Protein AF-A0A2N3BFY0-F1 (afdb_monomer)

Mean predicted aligned error: 8.51 Å

Solvent-accessible surface area (backbone atoms only — not comparable to full-atom values): 19603 Å² total; per-residue (Å²): 135,92,80,88,85,80,91,79,85,88,80,89,78,80,75,86,73,76,75,78,72,80,76,66,89,77,84,65,93,67,84,79,68,69,82,41,69,73,53,70,57,57,45,53,42,43,72,76,29,73,60,51,66,29,66,78,66,47,64,74,78,48,24,32,64,44,99,87,72,47,76,43,69,58,75,46,60,44,93,66,93,68,82,80,75,41,74,88,61,74,97,63,81,63,60,68,70,75,45,57,99,57,78,87,73,62,86,76,77,72,38,60,44,93,83,58,61,45,74,39,68,51,76,57,96,95,36,33,33,39,36,33,30,40,46,80,20,40,34,32,26,41,40,67,50,66,74,67,54,39,79,78,44,78,40,68,47,47,26,42,100,88,44,59,75,48,92,86,60,63,84,72,64,65,65,41,36,41,20,54,28,61,24,56,26,74,84,78,71,37,44,32,38,38,35,15,11,31,59,80,45,76,80,58,42,73,42,52,51,49,34,39,71,46,47,50,46,54,55,39,26,84,34,56,30,8,39,38,25,26,45,39,79,47,97,49,76,96,37,46,43,82,47,34,76,48,52,42,12,71,90,49,66,82,50,52,72,38,64,40,39,35,37,7,22,46,49,52,42,52,52,76,43,50,50,61,30,41,31,40,27,14,51,35,64,48,20,32,47,50,87,54,45,38,48,70,57,26,58,30,36,35,35,30,38,34,74,42,60,59,60,65,38,86,72,48,78,48,75,63,71,28,20,34,59,95,38,68,66,13,49,54,47,31,69,69,36,81,59,56,52

Foldseek 3Di:
DDDDDDDDDDDDPPPPPPPPPPPDPPPDDDDFDDFDADDPLVVLQCVLFVCPPPDADDAPPQWAADPVRDTHDHQAHHDDPDDDDHPPDDPDDPVCVVCPVNDDLADDFWAQDPPDWAWEWDDDPQWIWIWIHFWQWIWIWTPSPVNDIDTPDTTAWIQGPVGTPDRDAPLPREAGFAAKDWAQAPVLRAIKIKTWDWQDQPRQFQANRRCVVSVLCRQQPQYAQEIWMWGACDRDPVRTDTLDDFHLLLVCGPQDRRNQFWTGFHHYWDDHNDQKIKTWIDNHQQQQLDSRRRDGHDTFIWIWGVNPVSDIHTDDTDDDQCGGRPDPRNSVVVSPRSHRD

pLDDT: mean 86.34, std 18.1, range [23.94, 98.69]

Sequence (341 aa):
MKRGIRIMAGAAIAAWLGAAALQAADWGAKEPGPIDVRDPWLKAWVAATPENPPAPSQPGADYGMNPDGSFRHPVATPLTTDAPSFLGQLDHWDQNSYAKNVKVIAFYPAVTSPWHAWASVADFGGRRYLYTHDRDYLRILDVTDPRKAKTVWSQGGVWSAKGSSEDWDASTVTDYFGGVTIAWSKKLRRNVLVASYEIGRFGLMEDKRREPDKVAAQRHYNSLKGFKVYAMNGPTPDKWELIATRTTDYKHPGAPIGQQQGSGALDAATWWGGKYMLLSAAPDDSHGLTEYPDYLYSPGYQVWDMEDPADPKFVSQISVPGQVLGDKASEDAYRANPRAG

Nearest PDB structures (foldseek):
  7zei-assembly4_D  TM=5.272E-01  e=3.884E-03  Caldicellulosiruptor hydrothermalis
  6zqf-assembly1_UU  TM=5.678E-01  e=3.957E-02  Saccharomyces cerevisiae S288C
  7phv-assembly2_D  TM=2.675E-01  e=2.712E-01  Plasmodium falciparum 3D7
  5cyb-assembly1_A-2  TM=3.951E-01  e=2.467E+00  Streptococcus pneumoniae

Structure (mmCIF, N/CA/C/O backbone):
data_AF-A0A2N3BFY0-F1
#
_entry.id   AF-A0A2N3BFY0-F1
#
loop_
_atom_site.group_PDB
_atom_site.id
_atom_site.type_symbol
_atom_site.label_atom_id
_atom_site.label_alt_id
_atom_site.label_comp_id
_atom_site.label_asym_id
_atom_site.label_entity_id
_atom_site.label_seq_id
_atom_site.pdbx_PDB_ins_code
_atom_site.Cartn_x
_atom_site.Cartn_y
_atom_site.Cartn_z
_atom_site.occupancy
_atom_site.B_iso_or_equiv
_atom_site.auth_seq_id
_atom_site.auth_comp_id
_atom_site.auth_asym_id
_atom_site.auth_atom_id
_atom_site.pdbx_PDB_model_num
ATOM 1 N N . MET A 1 1 ? -61.534 -45.257 -16.799 1.00 35.44 1 MET A N 1
ATOM 2 C CA . MET A 1 1 ? -61.784 -45.169 -18.256 1.00 35.44 1 MET A CA 1
ATOM 3 C C . MET A 1 1 ? -60.468 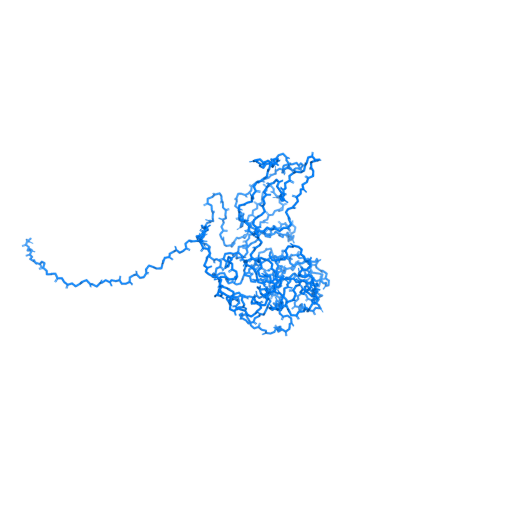-44.896 -18.965 1.00 35.44 1 MET A C 1
ATOM 5 O O . MET A 1 1 ? -59.861 -43.864 -18.725 1.00 35.44 1 MET A O 1
ATOM 9 N N . LYS A 1 2 ? -60.005 -45.852 -19.777 1.00 30.11 2 LYS A N 1
ATOM 10 C CA . LYS A 1 2 ? -58.852 -45.702 -20.674 1.00 30.11 2 LYS A CA 1
ATOM 11 C C . LYS A 1 2 ? -59.253 -44.832 -21.866 1.00 30.11 2 LYS A C 1
ATOM 13 O O . LYS A 1 2 ? -60.217 -45.179 -22.541 1.00 30.11 2 LYS A O 1
ATOM 18 N N . ARG A 1 3 ? -58.477 -43.794 -22.175 1.00 28.77 3 ARG A N 1
ATOM 19 C CA . ARG A 1 3 ? -58.300 -43.276 -23.540 1.00 28.77 3 ARG A CA 1
ATOM 20 C C . ARG A 1 3 ? -56.876 -42.747 -23.666 1.00 28.77 3 ARG A C 1
ATOM 22 O O . ARG A 1 3 ? -56.530 -41.754 -23.043 1.00 28.77 3 ARG A O 1
ATOM 29 N N . GLY A 1 4 ? -56.061 -43.447 -24.447 1.00 23.94 4 GLY A N 1
ATOM 30 C CA . GLY A 1 4 ? -54.912 -42.831 -25.099 1.00 23.94 4 GLY A CA 1
ATOM 31 C C . GLY A 1 4 ? -55.363 -42.154 -26.391 1.00 23.94 4 GLY A C 1
ATOM 32 O O . GLY A 1 4 ? -56.447 -42.469 -26.882 1.00 23.94 4 GLY A O 1
ATOM 33 N N . ILE A 1 5 ? -54.526 -41.260 -26.924 1.00 30.69 5 ILE A N 1
ATOM 34 C CA . ILE A 1 5 ? -54.162 -41.167 -28.349 1.00 30.69 5 ILE A CA 1
ATOM 35 C C . ILE A 1 5 ? -53.164 -40.012 -28.574 1.00 30.69 5 ILE A C 1
ATOM 37 O O . ILE A 1 5 ? -53.425 -38.869 -28.224 1.00 30.69 5 ILE A O 1
ATOM 41 N N . ARG A 1 6 ? -52.063 -40.400 -29.232 1.00 28.48 6 ARG A N 1
ATOM 42 C CA . ARG A 1 6 ? -51.204 -39.703 -30.211 1.00 28.48 6 ARG A CA 1
ATOM 43 C C . ARG A 1 6 ? -50.298 -38.531 -29.804 1.00 28.48 6 ARG A C 1
ATOM 45 O O . ARG A 1 6 ? -50.695 -37.383 -29.672 1.00 28.48 6 ARG A O 1
ATOM 52 N N . ILE A 1 7 ? -49.020 -38.902 -29.829 1.00 30.09 7 ILE A N 1
ATOM 53 C CA . ILE A 1 7 ? -47.842 -38.187 -30.329 1.00 30.09 7 ILE A CA 1
ATOM 54 C C . ILE A 1 7 ? -48.171 -37.291 -31.539 1.00 30.09 7 ILE A C 1
ATOM 56 O O . ILE A 1 7 ? -48.701 -37.777 -32.538 1.00 30.09 7 ILE A O 1
ATOM 60 N N . MET A 1 8 ? -47.740 -36.031 -31.471 1.00 27.91 8 MET A N 1
ATOM 61 C CA . MET A 1 8 ? -47.316 -35.226 -32.620 1.00 27.91 8 MET A CA 1
ATOM 62 C C . MET A 1 8 ? -45.989 -34.562 -32.251 1.00 27.91 8 MET A C 1
ATOM 64 O O . MET A 1 8 ? -45.847 -33.968 -31.184 1.00 27.91 8 MET A O 1
ATOM 68 N N . ALA A 1 9 ? -45.008 -34.759 -33.122 1.00 27.80 9 ALA A N 1
ATOM 69 C CA . ALA A 1 9 ? -43.655 -34.248 -33.021 1.00 27.80 9 ALA A CA 1
ATOM 70 C C . ALA A 1 9 ? -43.578 -32.773 -33.444 1.00 27.80 9 ALA A C 1
ATOM 72 O O . ALA A 1 9 ? -44.375 -32.321 -34.262 1.00 27.80 9 ALA A O 1
ATOM 73 N N . GLY A 1 10 ? -42.535 -32.086 -32.970 1.00 25.19 10 GLY A N 1
ATOM 74 C CA . GLY A 1 10 ? -41.962 -30.932 -33.661 1.00 25.19 10 GLY A CA 1
ATOM 75 C C . GLY A 1 10 ? -42.160 -29.587 -32.971 1.00 25.19 10 GLY A C 1
ATOM 76 O O . GLY A 1 10 ? -43.142 -28.903 -33.218 1.00 25.19 10 GLY A O 1
ATOM 77 N N . ALA A 1 11 ? -41.178 -29.192 -32.162 1.00 27.03 11 ALA A N 1
ATOM 78 C CA . ALA A 1 11 ? -40.413 -27.952 -32.339 1.00 27.03 11 ALA A CA 1
ATOM 79 C C . ALA A 1 11 ? -39.469 -27.798 -31.139 1.00 27.03 11 ALA A C 1
ATOM 81 O O . ALA A 1 11 ? -39.887 -27.495 -30.024 1.00 27.03 11 ALA A O 1
ATOM 82 N N . ALA A 1 12 ? -38.184 -28.049 -31.378 1.00 28.62 12 ALA A N 1
ATOM 83 C CA . ALA A 1 12 ? -37.122 -27.734 -30.442 1.00 28.62 12 ALA A CA 1
ATOM 84 C C . ALA A 1 12 ? -37.004 -26.209 -30.327 1.00 28.62 12 ALA A C 1
ATOM 86 O O . ALA A 1 12 ? -36.506 -25.551 -31.237 1.00 28.62 12 ALA A O 1
ATOM 87 N N . ILE A 1 13 ? -37.452 -25.650 -29.205 1.00 30.81 13 ILE A N 1
ATOM 88 C CA . ILE A 1 13 ? -36.990 -24.341 -28.750 1.00 30.81 13 ILE A CA 1
ATOM 89 C C . ILE A 1 13 ? -35.787 -24.634 -27.861 1.00 30.81 13 ILE A C 1
ATOM 91 O O . ILE A 1 13 ? -35.921 -24.981 -26.689 1.00 30.81 13 ILE A O 1
ATOM 95 N N . ALA A 1 14 ? -34.604 -24.582 -28.473 1.00 29.55 14 ALA A N 1
ATOM 96 C CA . ALA A 1 14 ? -33.339 -24.572 -27.763 1.00 29.55 14 ALA A CA 1
ATOM 97 C C . ALA A 1 14 ? -33.294 -23.294 -26.919 1.00 29.55 14 ALA A C 1
ATOM 99 O O . ALA A 1 14 ? -33.042 -22.202 -27.428 1.00 29.55 14 ALA A O 1
ATOM 100 N N . ALA A 1 15 ? -33.604 -23.431 -25.631 1.00 32.28 15 ALA A N 1
ATOM 101 C CA . ALA A 1 15 ? -33.364 -22.389 -24.655 1.00 32.28 15 ALA A CA 1
ATOM 102 C C . ALA A 1 15 ? -31.855 -22.123 -24.619 1.00 32.28 15 ALA A C 1
ATOM 104 O O . ALA A 1 15 ? -31.073 -22.964 -24.176 1.00 32.28 15 ALA A O 1
ATOM 105 N N . TRP A 1 16 ? -31.460 -20.951 -25.115 1.00 29.03 16 TRP A N 1
ATOM 106 C CA . TRP A 1 16 ? -30.170 -20.332 -24.846 1.00 29.03 16 TRP A CA 1
ATOM 107 C C . TRP A 1 16 ? -30.088 -20.016 -23.348 1.00 29.03 16 TRP A C 1
ATOM 109 O O . TRP A 1 16 ? -30.292 -18.889 -22.908 1.00 29.03 16 TRP A O 1
ATOM 119 N N . LEU A 1 17 ? -29.816 -21.041 -22.548 1.00 30.75 17 LEU A N 1
ATOM 120 C CA . LEU A 1 17 ? -29.199 -20.871 -21.246 1.00 30.75 17 LEU A CA 1
ATOM 121 C C . LEU A 1 17 ? -27.716 -20.671 -21.530 1.00 30.75 17 LEU A C 1
ATOM 123 O O . LEU A 1 17 ? -26.959 -21.630 -21.674 1.00 30.75 17 LEU A O 1
ATOM 127 N N . GLY A 1 18 ? -27.335 -19.404 -21.697 1.00 28.30 18 GLY A N 1
ATOM 128 C CA . GLY A 1 18 ? -25.942 -19.000 -21.640 1.00 28.30 18 GLY A CA 1
ATOM 129 C C . GLY A 1 18 ? -25.384 -19.487 -20.312 1.00 28.30 18 GLY A C 1
ATOM 130 O O . GLY A 1 18 ? -25.741 -18.973 -19.254 1.00 28.30 18 GLY A O 1
ATOM 131 N N . ALA A 1 19 ? -24.562 -20.528 -20.376 1.00 30.08 19 ALA A N 1
ATOM 132 C CA . ALA A 1 19 ? -23.717 -20.924 -19.276 1.00 30.08 19 ALA A CA 1
ATOM 133 C C . ALA A 1 19 ? -22.769 -19.750 -19.015 1.00 30.08 19 ALA A C 1
ATOM 135 O O . ALA A 1 19 ? -21.761 -19.588 -19.699 1.00 30.08 19 ALA A O 1
ATOM 136 N N . ALA A 1 20 ? -23.122 -18.898 -18.052 1.00 32.38 20 ALA A N 1
ATOM 137 C CA . ALA A 1 20 ? -22.136 -18.112 -17.339 1.00 32.38 20 ALA A CA 1
ATOM 138 C C . ALA A 1 20 ? -21.241 -19.139 -16.642 1.00 32.38 20 ALA A C 1
ATOM 140 O O . ALA A 1 20 ? -21.605 -19.712 -15.614 1.00 32.38 20 ALA A O 1
ATOM 141 N N . ALA A 1 21 ? -20.139 -19.486 -17.302 1.00 32.50 21 ALA A N 1
ATOM 142 C CA . ALA A 1 21 ? -19.124 -20.334 -16.725 1.00 32.50 21 ALA A CA 1
ATOM 143 C C . ALA A 1 21 ? -18.634 -19.641 -15.452 1.00 32.50 21 ALA A C 1
ATOM 145 O O . ALA A 1 21 ? -18.104 -18.534 -15.507 1.00 32.50 21 ALA A O 1
ATOM 146 N N . LEU A 1 22 ? -18.853 -20.302 -14.317 1.00 31.16 22 LEU A N 1
ATOM 147 C CA . LEU A 1 22 ? -18.122 -20.070 -13.082 1.00 31.16 22 LEU A CA 1
ATOM 148 C C . LEU A 1 22 ? -16.632 -20.196 -13.413 1.00 31.16 22 LEU A C 1
ATOM 150 O O . LEU A 1 22 ? -16.100 -21.303 -13.493 1.00 31.16 22 LEU A O 1
ATOM 154 N N . GLN A 1 23 ? -15.966 -19.073 -13.667 1.00 30.05 23 GLN A N 1
ATOM 155 C CA . GLN A 1 23 ? -14.515 -19.023 -13.639 1.00 30.05 23 GLN A CA 1
ATOM 156 C C . GLN A 1 23 ? -14.114 -19.030 -12.168 1.00 30.05 23 GLN A C 1
ATOM 158 O O . GLN A 1 23 ? -14.006 -17.994 -11.523 1.00 30.05 23 GLN A O 1
ATOM 163 N N . ALA A 1 24 ? -13.923 -20.235 -11.630 1.00 30.91 24 ALA A N 1
ATOM 164 C CA . ALA A 1 24 ? -13.005 -20.400 -10.517 1.00 30.91 24 ALA A CA 1
ATOM 165 C C . ALA A 1 24 ? -11.658 -19.796 -10.939 1.00 30.91 24 ALA A C 1
ATOM 167 O O . ALA A 1 24 ? -11.268 -19.934 -12.102 1.00 30.91 24 ALA A O 1
ATOM 168 N N . ALA A 1 25 ? -10.969 -19.120 -10.019 1.00 33.78 25 ALA A N 1
ATOM 169 C CA . ALA A 1 25 ? -9.622 -18.628 -10.261 1.00 33.78 25 ALA A CA 1
ATOM 170 C C . ALA A 1 25 ? -8.741 -19.805 -10.717 1.00 33.78 25 ALA A C 1
ATOM 172 O O . ALA A 1 25 ? -8.427 -20.714 -9.946 1.00 33.78 25 ALA A O 1
ATOM 173 N N . ASP A 1 26 ? -8.442 -19.831 -12.011 1.00 37.09 26 ASP A N 1
ATOM 174 C CA . ASP A 1 26 ? -7.610 -20.836 -12.652 1.00 37.09 26 ASP A CA 1
ATOM 175 C C . ASP A 1 26 ? -6.161 -20.396 -12.469 1.00 37.09 26 ASP A C 1
ATOM 177 O O . ASP A 1 26 ? -5.657 -19.575 -13.229 1.00 37.09 26 ASP A O 1
ATOM 181 N N . TRP A 1 27 ? -5.545 -20.896 -11.397 1.00 44.03 27 TRP A N 1
ATOM 182 C CA . TRP A 1 27 ? -4.153 -20.635 -11.014 1.00 44.03 27 TRP A CA 1
ATOM 183 C C . TRP A 1 27 ? -3.150 -21.541 -11.752 1.00 44.03 27 TRP A C 1
ATOM 185 O O . TRP A 1 27 ? -1.993 -21.640 -11.347 1.00 44.03 27 TRP A O 1
ATOM 195 N N . GLY A 1 28 ? -3.582 -22.262 -12.793 1.00 39.72 28 GLY A N 1
ATOM 196 C CA . GLY A 1 28 ? -2.679 -23.026 -13.648 1.00 39.72 28 GLY A CA 1
ATOM 197 C C . GLY A 1 28 ? -1.809 -22.104 -14.503 1.00 39.72 28 GLY A C 1
ATOM 198 O O . GLY A 1 28 ? -2.264 -21.056 -14.955 1.00 39.72 28 GLY A O 1
ATOM 199 N N . ALA A 1 29 ? -0.563 -22.509 -14.765 1.00 44.47 29 ALA A N 1
ATOM 200 C CA . ALA A 1 29 ? 0.301 -21.820 -15.718 1.00 44.47 29 ALA A CA 1
ATOM 201 C C . ALA A 1 29 ? -0.363 -21.819 -17.106 1.00 44.47 29 ALA A C 1
ATOM 203 O O . ALA A 1 29 ? -0.409 -22.844 -17.789 1.00 44.47 29 ALA A O 1
ATOM 204 N N . LYS A 1 30 ? -0.910 -20.673 -17.515 1.00 55.69 30 LYS A N 1
ATOM 205 C CA . LYS A 1 30 ? -1.385 -20.457 -18.883 1.00 55.69 30 LYS A CA 1
ATOM 206 C C . LYS A 1 30 ? -0.199 -20.076 -19.752 1.00 55.69 30 LYS A C 1
ATOM 208 O O . LYS A 1 30 ? 0.664 -19.312 -19.326 1.00 55.69 30 LYS A O 1
ATOM 213 N N . GLU A 1 31 ? -0.160 -20.599 -20.977 1.00 58.75 31 GLU A N 1
ATOM 214 C CA . GLU A 1 31 ? 0.808 -20.113 -21.959 1.00 58.75 31 GLU A CA 1
ATOM 215 C C . GLU A 1 31 ? 0.614 -18.599 -22.132 1.00 58.75 31 GLU A C 1
ATOM 217 O O . GLU A 1 31 ? -0.514 -18.163 -22.400 1.00 58.75 31 GLU A O 1
ATOM 222 N N . PRO A 1 32 ? 1.669 -17.783 -21.955 1.00 66.31 32 PRO A N 1
ATOM 223 C CA . PRO A 1 32 ? 1.526 -16.343 -22.047 1.00 66.31 32 PRO A CA 1
ATOM 224 C C . PRO A 1 32 ? 1.048 -15.960 -23.447 1.00 66.31 32 PRO A C 1
ATOM 226 O O . PRO A 1 32 ? 1.663 -16.336 -24.446 1.00 66.31 32 PRO A O 1
ATOM 229 N N . GLY A 1 33 ? -0.021 -15.165 -23.522 1.00 72.75 33 GLY A N 1
ATOM 230 C CA . GLY A 1 33 ? -0.446 -14.542 -24.774 1.00 72.75 33 GLY A CA 1
ATOM 231 C C . GLY A 1 33 ? 0.658 -13.669 -25.398 1.00 72.75 33 GLY A C 1
ATOM 232 O O . GLY A 1 33 ? 1.688 -13.395 -24.765 1.00 72.75 33 GLY A O 1
ATOM 233 N N . PRO A 1 34 ? 0.474 -13.205 -26.647 1.00 87.00 34 PRO A N 1
ATOM 234 C CA . PRO A 1 34 ? 1.420 -12.285 -27.270 1.00 87.00 34 PRO A CA 1
ATOM 235 C C . PRO A 1 34 ? 1.539 -10.987 -26.459 1.00 87.00 34 PRO A C 1
ATOM 237 O O . PRO A 1 34 ? 0.582 -10.554 -25.819 1.00 87.00 34 PRO A O 1
ATOM 240 N N . ILE A 1 35 ? 2.712 -10.347 -26.508 1.00 90.88 35 ILE A N 1
ATOM 241 C CA . ILE A 1 35 ? 2.897 -9.001 -25.945 1.00 90.88 35 ILE A CA 1
ATOM 242 C C . ILE A 1 35 ? 1.971 -8.027 -26.692 1.00 90.88 35 ILE A C 1
ATOM 244 O O . ILE A 1 35 ? 2.068 -7.895 -27.911 1.00 90.88 35 ILE A O 1
ATOM 248 N N . ASP A 1 36 ? 1.106 -7.331 -25.954 1.00 94.75 36 ASP A N 1
ATOM 249 C CA . ASP A 1 36 ? 0.190 -6.292 -26.441 1.00 94.75 36 ASP A CA 1
ATOM 250 C C . ASP A 1 36 ? 0.169 -5.140 -25.430 1.00 94.75 36 ASP A C 1
ATOM 252 O O . ASP A 1 36 ? -0.555 -5.148 -24.433 1.00 94.75 36 ASP A O 1
ATOM 256 N N . VAL A 1 37 ? 1.007 -4.134 -25.682 1.00 95.88 37 VAL A N 1
ATOM 257 C CA . VAL A 1 37 ? 1.157 -2.971 -24.806 1.00 95.88 37 VAL A CA 1
ATOM 258 C C . VAL A 1 37 ? 0.475 -1.769 -25.443 1.00 95.88 37 VAL A C 1
ATOM 260 O O . VAL A 1 37 ? 0.917 -1.264 -26.478 1.00 95.88 37 VAL A O 1
ATOM 263 N N . ARG A 1 38 ? -0.585 -1.264 -24.803 1.00 96.75 38 ARG A N 1
ATOM 264 C CA . ARG A 1 38 ? -1.367 -0.112 -25.296 1.00 96.75 38 ARG A CA 1
ATOM 265 C C . ARG A 1 38 ? -1.135 1.170 -24.492 1.00 96.75 38 ARG A C 1
ATOM 267 O O . ARG A 1 38 ? -1.039 2.235 -25.106 1.00 96.75 38 ARG A O 1
ATOM 274 N N . ASP A 1 39 ? -0.994 1.049 -23.169 1.00 97.38 39 ASP A N 1
ATOM 275 C CA . ASP A 1 39 ? -0.760 2.152 -22.224 1.00 97.38 39 ASP A CA 1
ATOM 276 C C . ASP A 1 39 ? 0.549 2.905 -22.544 1.00 97.38 39 ASP A C 1
ATOM 278 O O . ASP A 1 39 ? 1.589 2.268 -22.735 1.00 97.38 39 ASP A O 1
ATOM 282 N N . PRO A 1 40 ? 0.531 4.247 -22.636 1.00 96.50 40 PRO A N 1
ATOM 283 C CA . PRO A 1 40 ? 1.695 5.022 -23.067 1.00 96.50 40 PRO A CA 1
ATOM 284 C C . PRO A 1 40 ? 2.866 4.954 -22.079 1.00 96.50 40 PRO A C 1
ATOM 286 O O . PRO A 1 40 ? 4.015 4.880 -22.513 1.00 96.50 40 PRO A O 1
ATOM 289 N N . TRP A 1 41 ? 2.595 4.930 -20.773 1.00 97.00 41 TRP A N 1
ATOM 290 C CA . TRP A 1 41 ? 3.640 4.804 -19.757 1.00 97.00 41 TRP A CA 1
ATOM 291 C C . TRP A 1 41 ? 4.278 3.422 -19.803 1.00 97.00 41 TRP A C 1
ATOM 293 O O . TRP A 1 41 ? 5.501 3.298 -19.783 1.00 97.00 41 TRP A O 1
ATOM 303 N N . LEU A 1 42 ? 3.466 2.379 -19.968 1.00 96.06 42 LEU A N 1
ATOM 304 C CA . LEU A 1 42 ? 3.981 1.027 -20.092 1.00 96.06 42 LEU A CA 1
ATOM 305 C C . LEU A 1 42 ? 4.794 0.830 -21.378 1.00 96.06 42 LEU A C 1
ATOM 307 O O . LEU A 1 42 ? 5.823 0.162 -21.341 1.00 96.06 42 LEU A O 1
ATOM 311 N N . LYS A 1 43 ? 4.403 1.457 -22.496 1.00 95.81 43 LYS A N 1
ATOM 312 C CA . LYS A 1 43 ? 5.223 1.478 -23.723 1.00 95.81 43 LYS A CA 1
ATOM 313 C C . LYS A 1 43 ? 6.601 2.086 -23.471 1.00 95.81 43 LYS A C 1
ATOM 315 O O . LYS A 1 43 ? 7.594 1.528 -23.928 1.00 95.81 43 LYS A O 1
ATOM 320 N N . ALA A 1 44 ? 6.661 3.206 -22.749 1.00 95.44 44 ALA A N 1
ATOM 321 C CA . ALA A 1 44 ? 7.924 3.855 -22.407 1.00 95.44 44 ALA A CA 1
ATOM 322 C C . ALA A 1 44 ? 8.795 2.963 -21.508 1.00 95.44 44 ALA A C 1
ATOM 324 O O . ALA A 1 44 ? 9.990 2.826 -21.758 1.00 95.44 44 ALA A O 1
ATOM 325 N N . TRP A 1 45 ? 8.194 2.296 -20.519 1.00 95.31 45 TRP A N 1
ATOM 326 C CA . TRP A 1 45 ? 8.901 1.347 -19.658 1.00 95.31 45 TRP A CA 1
ATOM 327 C C . TRP A 1 45 ? 9.459 0.143 -20.431 1.00 95.31 45 TRP A C 1
ATOM 329 O O . TRP A 1 45 ? 10.649 -0.148 -20.315 1.00 95.31 45 TRP A O 1
ATOM 339 N N . VAL A 1 46 ? 8.653 -0.498 -21.288 1.00 93.56 46 VAL A N 1
ATOM 340 C CA . VAL A 1 46 ? 9.113 -1.621 -22.130 1.00 93.56 46 VAL A CA 1
ATOM 341 C C . VAL A 1 46 ? 10.240 -1.184 -23.066 1.00 93.56 46 VAL A C 1
ATOM 343 O O . VAL A 1 46 ? 11.216 -1.907 -23.231 1.00 93.56 46 VAL A O 1
ATOM 346 N N . ALA A 1 47 ? 10.157 0.018 -23.644 1.00 91.81 47 ALA A N 1
ATOM 347 C CA . ALA A 1 47 ? 11.235 0.554 -24.474 1.00 91.81 47 ALA A CA 1
ATOM 348 C C . ALA A 1 47 ? 12.535 0.794 -23.680 1.00 91.81 47 ALA A C 1
ATOM 350 O O . ALA A 1 47 ? 13.623 0.658 -24.236 1.00 91.81 47 ALA A O 1
ATOM 351 N N . ALA A 1 48 ? 12.433 1.133 -22.391 1.00 88.56 48 ALA A N 1
ATOM 352 C CA . ALA A 1 48 ? 13.580 1.305 -21.504 1.00 88.56 48 ALA A CA 1
ATOM 353 C C . ALA A 1 48 ? 14.173 -0.026 -20.999 1.00 88.56 48 ALA A C 1
ATOM 355 O O . ALA A 1 48 ? 15.331 -0.035 -20.581 1.00 88.56 48 ALA A O 1
ATOM 356 N N .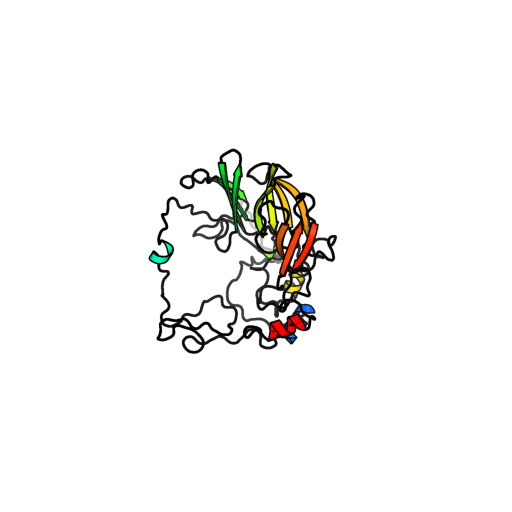 THR A 1 49 ? 13.404 -1.122 -21.040 1.00 87.75 49 THR A N 1
ATOM 357 C CA . THR A 1 49 ? 13.771 -2.460 -20.529 1.00 87.75 49 THR A CA 1
ATOM 358 C C . THR A 1 49 ? 13.342 -3.585 -21.482 1.00 87.75 49 THR A C 1
ATOM 360 O O . THR A 1 49 ? 12.511 -4.428 -21.139 1.00 87.75 49 THR A O 1
ATOM 363 N N . PRO A 1 50 ? 13.898 -3.637 -22.706 1.00 84.88 50 PRO A N 1
ATOM 364 C CA . PRO A 1 50 ? 13.470 -4.610 -23.713 1.00 84.88 50 PRO A CA 1
ATOM 365 C C . PRO A 1 50 ? 13.745 -6.071 -23.320 1.00 84.88 50 PRO A C 1
ATOM 367 O O . PRO A 1 50 ? 13.093 -6.965 -23.850 1.00 84.88 50 PRO A O 1
ATOM 370 N N . GLU A 1 51 ? 14.677 -6.303 -22.393 1.00 82.81 51 GLU A N 1
ATOM 371 C CA . GLU A 1 51 ? 15.085 -7.638 -21.936 1.00 82.81 51 GLU A CA 1
ATOM 372 C C . GLU A 1 51 ? 14.216 -8.195 -20.795 1.00 82.81 51 GLU A C 1
ATOM 374 O O . GLU A 1 51 ? 14.480 -9.294 -20.318 1.00 82.81 51 GLU A O 1
ATOM 379 N N . ASN A 1 52 ? 13.172 -7.478 -20.357 1.00 85.81 52 ASN A N 1
ATOM 380 C CA . ASN A 1 52 ? 12.275 -7.974 -19.315 1.00 85.81 52 ASN A CA 1
ATOM 381 C C . ASN A 1 52 ? 11.384 -9.129 -19.834 1.00 85.81 52 ASN A C 1
ATOM 383 O O . ASN A 1 52 ? 10.831 -9.031 -20.937 1.00 85.81 52 ASN A O 1
ATOM 387 N N . PRO A 1 53 ? 11.134 -10.198 -19.048 1.00 87.19 53 PRO A N 1
ATOM 388 C CA . PRO A 1 53 ? 11.759 -10.471 -17.759 1.00 87.19 53 PRO A CA 1
ATOM 389 C C . PRO A 1 53 ? 13.154 -11.075 -17.981 1.00 87.19 53 PRO A C 1
ATOM 391 O O . PRO A 1 53 ? 13.379 -11.706 -19.020 1.00 87.19 53 PRO A O 1
ATOM 394 N N . PRO A 1 54 ? 14.058 -10.990 -16.996 1.00 87.25 54 PRO A N 1
ATOM 395 C CA . PRO A 1 54 ? 15.389 -11.549 -17.148 1.00 87.25 54 PRO A CA 1
ATOM 396 C C . PRO A 1 54 ? 15.313 -13.071 -17.309 1.00 87.25 54 PRO A C 1
ATOM 398 O O . PRO A 1 54 ? 14.369 -13.734 -16.860 1.00 87.25 54 PRO A O 1
ATOM 401 N N . ALA A 1 55 ? 16.344 -13.648 -17.924 1.00 86.69 55 ALA A N 1
ATOM 402 C CA . ALA A 1 55 ? 16.453 -15.094 -18.053 1.00 86.69 55 ALA A CA 1
ATOM 403 C C . ALA A 1 55 ? 16.507 -15.780 -16.667 1.00 86.69 55 ALA A C 1
ATOM 405 O O . ALA A 1 55 ? 17.074 -15.225 -15.719 1.00 86.69 55 ALA A O 1
ATOM 406 N N . PRO A 1 56 ? 15.957 -17.001 -16.522 1.00 87.31 56 PRO A N 1
ATOM 407 C CA . PRO A 1 56 ? 16.094 -17.775 -15.292 1.00 87.31 56 PRO A CA 1
ATOM 408 C C . PRO A 1 56 ? 17.564 -17.991 -14.899 1.00 87.31 56 PRO A C 1
ATOM 410 O O . PRO A 1 56 ? 18.384 -18.380 -15.728 1.00 87.31 56 PRO A O 1
ATOM 413 N N . SER A 1 57 ? 17.879 -17.784 -13.618 1.00 88.75 57 SER A N 1
ATOM 414 C CA . SER A 1 57 ? 19.201 -18.086 -13.050 1.00 88.75 57 SER A CA 1
ATOM 415 C C . SER A 1 57 ? 19.399 -19.591 -12.829 1.00 88.75 57 SER A C 1
ATOM 417 O O . SER A 1 57 ? 18.460 -20.305 -12.472 1.00 88.75 57 SER A O 1
ATOM 419 N N . GLN A 1 58 ? 20.636 -20.071 -12.964 1.00 89.44 58 GLN A N 1
ATOM 420 C CA . GLN A 1 58 ? 21.017 -21.469 -12.760 1.00 89.44 58 GLN A CA 1
ATOM 421 C C . GLN A 1 58 ? 21.510 -21.732 -11.319 1.00 89.44 58 GLN A C 1
ATOM 423 O O . GLN A 1 58 ? 22.475 -21.100 -10.868 1.00 89.44 58 GLN A O 1
ATOM 428 N N . PRO A 1 59 ? 20.914 -22.692 -10.581 1.00 89.81 59 PRO A N 1
ATOM 429 C CA . PRO A 1 59 ? 21.379 -23.063 -9.245 1.00 89.81 59 PRO A CA 1
ATOM 430 C C . PRO A 1 59 ? 22.817 -23.594 -9.266 1.00 89.81 59 PRO A C 1
ATOM 432 O O . PRO A 1 59 ? 23.205 -24.357 -10.146 1.00 89.81 59 PRO A O 1
ATOM 435 N N . GLY A 1 60 ? 23.627 -23.200 -8.285 1.00 87.88 60 GLY A N 1
ATOM 436 C CA . GLY A 1 60 ? 25.041 -23.574 -8.177 1.00 87.88 60 GLY A CA 1
ATOM 437 C C . GLY A 1 60 ? 25.981 -22.789 -9.101 1.00 87.88 60 GLY A C 1
ATOM 438 O O . GLY A 1 60 ? 27.158 -22.642 -8.774 1.00 87.88 60 GLY A O 1
ATOM 439 N N . ALA A 1 61 ? 25.480 -22.212 -10.198 1.00 89.75 61 ALA A N 1
ATOM 440 C CA . ALA A 1 61 ? 26.263 -21.395 -11.129 1.00 89.75 61 ALA A CA 1
ATOM 441 C C . ALA A 1 61 ? 26.058 -19.888 -10.916 1.00 89.75 61 ALA A C 1
ATOM 443 O O . ALA A 1 61 ? 27.048 -19.170 -10.782 1.00 89.75 61 ALA A O 1
ATOM 444 N N . ASP A 1 62 ? 24.807 -19.443 -10.784 1.00 91.00 62 ASP A N 1
ATOM 445 C CA . ASP A 1 62 ? 24.441 -18.028 -10.627 1.00 91.00 62 ASP A CA 1
ATOM 446 C C . ASP A 1 62 ? 24.068 -17.680 -9.180 1.00 91.00 62 ASP A C 1
ATOM 448 O O . ASP A 1 62 ? 24.267 -16.554 -8.728 1.00 91.00 62 ASP A O 1
ATOM 452 N N . TYR A 1 63 ? 23.573 -18.659 -8.417 1.00 92.81 63 TYR A N 1
ATOM 453 C CA . TYR A 1 63 ? 23.204 -18.499 -7.009 1.00 92.81 63 TYR A CA 1
ATOM 454 C C . TYR A 1 63 ? 23.388 -19.795 -6.210 1.00 92.81 63 TYR A C 1
ATOM 456 O O . TYR A 1 63 ? 23.578 -20.862 -6.792 1.00 92.81 63 TYR A O 1
ATOM 464 N N . GLY A 1 64 ? 23.362 -19.717 -4.879 1.00 92.81 64 GLY A N 1
ATOM 465 C CA . GLY A 1 64 ? 23.476 -20.878 -3.986 1.00 92.81 64 GLY A CA 1
ATOM 466 C C . GLY A 1 64 ? 24.573 -20.739 -2.930 1.00 92.81 64 GLY A C 1
ATOM 467 O O . GLY A 1 64 ? 25.163 -19.670 -2.766 1.00 92.81 64 GLY A O 1
ATOM 468 N N . MET A 1 65 ? 24.837 -21.824 -2.198 1.00 93.12 65 MET A N 1
ATOM 469 C CA . MET A 1 65 ? 25.853 -21.848 -1.141 1.00 93.12 65 MET A CA 1
ATOM 470 C C . MET A 1 65 ? 27.269 -21.884 -1.719 1.00 93.12 65 MET A C 1
ATOM 472 O O . MET A 1 65 ? 27.582 -22.709 -2.577 1.00 93.12 65 MET A O 1
ATOM 476 N N . ASN A 1 66 ? 28.138 -21.028 -1.195 1.00 90.81 66 ASN A N 1
ATOM 477 C CA . ASN A 1 66 ? 29.574 -21.074 -1.429 1.00 90.81 66 ASN A CA 1
ATOM 478 C C . ASN A 1 66 ? 30.246 -22.094 -0.485 1.00 90.81 66 ASN A C 1
ATOM 480 O O . ASN A 1 66 ? 29.697 -22.407 0.576 1.00 90.81 66 ASN A O 1
ATOM 484 N N . PRO A 1 67 ? 31.462 -22.580 -0.810 1.00 90.00 67 PRO A N 1
ATOM 485 C CA . PRO A 1 67 ? 32.196 -23.523 0.044 1.00 90.00 67 PRO A CA 1
ATOM 486 C C . PRO A 1 67 ? 32.501 -23.015 1.462 1.00 90.00 67 PRO A C 1
ATOM 488 O O . PRO A 1 67 ? 32.704 -23.819 2.367 1.00 90.00 67 PRO A O 1
ATOM 491 N N . ASP A 1 68 ? 32.540 -21.697 1.664 1.00 92.56 68 ASP A N 1
ATOM 492 C CA . ASP A 1 68 ? 32.770 -21.054 2.964 1.00 92.56 68 ASP A CA 1
ATOM 493 C C . ASP A 1 68 ? 31.495 -20.913 3.820 1.00 92.56 68 ASP A C 1
ATOM 495 O O . ASP A 1 68 ? 31.550 -20.390 4.933 1.00 92.56 68 ASP A O 1
ATOM 499 N N . GLY A 1 69 ? 30.346 -21.375 3.313 1.00 89.00 69 GLY A N 1
ATOM 500 C CA . GLY A 1 69 ? 29.049 -21.283 3.978 1.00 89.00 69 GLY A CA 1
ATOM 501 C C . GLY A 1 69 ? 28.300 -19.966 3.749 1.00 89.00 69 GLY A C 1
ATOM 502 O O . GLY A 1 69 ? 27.203 -19.807 4.282 1.00 89.00 69 GLY A O 1
ATOM 503 N N . SER A 1 70 ? 28.836 -19.030 2.960 1.00 92.94 70 SER A N 1
ATOM 504 C CA . SER A 1 70 ? 28.100 -17.832 2.534 1.00 92.94 70 SER A CA 1
ATOM 505 C C . SER A 1 70 ? 27.106 -18.147 1.407 1.00 92.94 70 SER A C 1
ATOM 507 O O . SER A 1 70 ? 27.282 -19.108 0.658 1.00 92.94 70 SER A O 1
ATOM 509 N N . PHE A 1 71 ? 26.052 -17.339 1.263 1.00 92.69 71 PHE A N 1
ATOM 510 C CA . PHE A 1 71 ? 25.090 -17.472 0.166 1.00 92.69 71 PHE A CA 1
ATOM 511 C C . PHE A 1 71 ? 25.371 -16.443 -0.934 1.00 92.69 71 PHE A C 1
ATOM 513 O O . PHE A 1 71 ? 25.444 -15.241 -0.672 1.00 92.69 71 PHE A O 1
ATOM 520 N N . ARG A 1 72 ? 25.489 -16.907 -2.180 1.00 92.62 72 ARG A N 1
ATOM 521 C CA . ARG A 1 72 ? 25.530 -16.059 -3.373 1.00 92.62 72 ARG A CA 1
ATOM 522 C C . ARG A 1 72 ? 24.109 -15.854 -3.891 1.00 92.62 72 ARG A C 1
ATOM 524 O O . ARG A 1 72 ? 23.458 -16.811 -4.305 1.00 92.62 72 ARG A O 1
ATOM 531 N N . HIS A 1 73 ? 23.654 -14.606 -3.897 1.00 90.94 73 HIS A N 1
ATOM 532 C CA . HIS A 1 73 ? 22.370 -14.220 -4.481 1.00 90.94 73 HIS A CA 1
ATOM 533 C C . HIS A 1 73 ? 22.466 -14.120 -6.011 1.00 90.94 73 HIS A C 1
ATOM 535 O O . HIS A 1 73 ? 23.506 -13.675 -6.505 1.00 90.94 73 HIS A O 1
ATOM 541 N N . PRO A 1 74 ? 21.398 -14.467 -6.756 1.00 89.81 74 PRO A N 1
ATOM 542 C CA . PRO A 1 74 ? 21.363 -14.218 -8.191 1.00 89.81 74 PRO A CA 1
ATOM 543 C C . PRO A 1 74 ? 21.380 -12.708 -8.466 1.00 89.81 74 PRO A C 1
ATOM 545 O O . PRO A 1 74 ? 20.882 -11.908 -7.665 1.00 89.81 74 PRO A O 1
ATOM 548 N N . VAL A 1 75 ? 21.947 -12.318 -9.610 1.00 88.94 75 VAL A N 1
ATOM 549 C CA . VAL A 1 75 ? 21.987 -10.910 -10.034 1.00 88.94 75 VAL A CA 1
ATOM 550 C C . VAL A 1 75 ? 20.584 -10.425 -10.398 1.00 88.94 75 VAL A C 1
ATOM 552 O O . VAL A 1 75 ? 20.169 -9.403 -9.858 1.00 88.94 75 VAL A O 1
ATOM 555 N N . ALA A 1 76 ? 19.854 -11.182 -11.227 1.00 87.75 76 ALA A N 1
ATOM 556 C CA . ALA A 1 76 ? 18.473 -10.933 -11.647 1.00 87.75 76 ALA A CA 1
ATOM 557 C C . ALA A 1 76 ? 17.738 -12.265 -11.902 1.00 87.75 76 ALA A C 1
ATOM 559 O O . ALA A 1 76 ? 18.358 -13.251 -12.303 1.00 87.75 76 ALA A O 1
ATOM 560 N N . THR A 1 77 ? 16.428 -12.308 -11.652 1.00 86.88 77 THR A N 1
ATOM 561 C CA . THR A 1 77 ? 15.584 -13.497 -11.859 1.00 86.88 77 THR A CA 1
ATOM 562 C C . THR A 1 77 ? 14.184 -13.083 -12.293 1.00 86.88 77 THR A C 1
ATOM 564 O O . THR A 1 77 ? 13.683 -12.083 -11.770 1.00 86.88 77 THR A O 1
ATOM 567 N N . PRO A 1 78 ? 13.517 -13.847 -13.173 1.00 86.88 78 PRO A N 1
ATOM 568 C CA . PRO A 1 78 ? 12.108 -13.616 -13.447 1.00 86.88 78 PRO A CA 1
ATOM 569 C C . PRO A 1 78 ? 11.291 -13.869 -12.174 1.00 86.88 78 PRO A C 1
ATOM 571 O O . PRO A 1 78 ? 11.719 -14.617 -11.286 1.00 86.88 78 PRO A O 1
ATOM 574 N N . LEU A 1 79 ? 10.102 -13.269 -12.083 1.00 84.62 79 LEU A N 1
ATOM 575 C CA . LEU A 1 79 ? 9.144 -13.643 -11.045 1.00 84.62 79 LEU A CA 1
ATOM 576 C C . LEU A 1 79 ? 8.796 -15.131 -11.209 1.00 84.62 79 LEU A C 1
ATOM 578 O O . LEU A 1 79 ? 8.431 -15.567 -12.298 1.00 84.62 79 LEU A O 1
ATOM 582 N N . THR A 1 80 ? 8.908 -15.900 -10.129 1.00 78.12 80 THR A N 1
ATOM 583 C CA . THR A 1 80 ? 8.552 -17.322 -10.091 1.00 78.12 80 THR A CA 1
ATOM 584 C C . THR A 1 80 ? 7.659 -17.599 -8.890 1.00 78.12 80 THR A C 1
ATOM 586 O O . THR A 1 80 ? 7.899 -17.079 -7.799 1.00 78.12 80 THR A O 1
ATOM 589 N N . THR A 1 81 ? 6.630 -18.419 -9.091 1.00 74.25 81 THR A N 1
ATOM 590 C CA . THR A 1 81 ? 5.775 -18.946 -8.017 1.00 74.25 81 THR A CA 1
ATOM 591 C C . THR A 1 81 ? 6.371 -20.195 -7.370 1.00 74.25 81 THR A C 1
ATOM 593 O O . THR A 1 81 ? 6.047 -20.498 -6.225 1.00 74.25 81 THR A O 1
ATOM 596 N N . ASP A 1 82 ? 7.294 -20.865 -8.065 1.00 76.25 82 ASP A N 1
ATOM 597 C CA . ASP A 1 82 ? 8.031 -22.024 -7.570 1.00 76.25 82 ASP A CA 1
ATOM 598 C C . ASP A 1 82 ? 9.470 -21.604 -7.270 1.00 76.25 82 ASP A C 1
ATOM 600 O O . ASP A 1 82 ? 10.291 -21.414 -8.173 1.00 76.25 82 ASP A O 1
ATOM 604 N N . ALA A 1 83 ? 9.771 -21.398 -5.986 1.00 70.50 83 ALA A N 1
ATOM 605 C CA . ALA A 1 83 ? 11.098 -20.983 -5.547 1.00 70.50 83 ALA A CA 1
ATOM 606 C C . ALA A 1 83 ? 12.136 -22.064 -5.919 1.00 70.50 83 ALA A C 1
ATOM 608 O O . ALA A 1 83 ? 12.063 -23.183 -5.401 1.00 70.50 83 ALA A O 1
ATOM 609 N N . PRO A 1 84 ? 13.108 -21.764 -6.797 1.00 77.62 84 PRO A N 1
ATOM 610 C CA . PRO A 1 84 ? 13.992 -22.783 -7.338 1.00 77.62 84 PRO A CA 1
ATOM 611 C C . PRO A 1 84 ? 15.013 -23.216 -6.280 1.00 77.62 84 PRO A C 1
ATOM 613 O O . PRO A 1 84 ? 15.717 -22.391 -5.688 1.00 77.62 84 PRO A O 1
ATOM 616 N N . SER A 1 85 ? 15.107 -24.524 -6.039 1.00 85.69 85 SER A N 1
ATOM 617 C CA . SER A 1 85 ? 15.994 -25.071 -5.010 1.00 85.69 85 SER A CA 1
ATOM 618 C C . SER A 1 85 ? 17.476 -24.946 -5.367 1.00 85.69 85 SER A C 1
ATOM 620 O O . SER A 1 85 ? 17.849 -24.862 -6.536 1.00 85.69 85 SER A O 1
ATOM 622 N N . PHE A 1 86 ? 18.343 -24.985 -4.355 1.00 88.06 86 PHE A N 1
ATOM 623 C CA . PHE A 1 86 ? 19.797 -25.041 -4.526 1.00 88.06 86 PHE A CA 1
ATOM 624 C C . PHE A 1 86 ? 20.430 -26.078 -3.593 1.00 88.06 86 PHE A C 1
ATOM 626 O O . PHE A 1 86 ? 19.876 -26.439 -2.554 1.00 88.06 86 PHE A O 1
ATOM 633 N N . LEU A 1 87 ? 21.620 -26.562 -3.956 1.00 86.69 87 LEU A N 1
ATOM 634 C CA . LEU A 1 87 ? 22.352 -27.530 -3.143 1.00 86.69 87 LEU A CA 1
ATOM 635 C C . LEU A 1 87 ? 22.684 -26.942 -1.761 1.00 86.69 87 LEU A C 1
ATOM 637 O O . LEU A 1 87 ? 23.268 -25.864 -1.663 1.00 86.69 87 LEU A O 1
ATOM 641 N N . GLY A 1 88 ? 22.335 -27.673 -0.701 1.00 84.00 88 GLY A N 1
ATOM 642 C CA . GLY A 1 88 ? 22.534 -27.248 0.688 1.00 84.00 88 GLY A CA 1
ATOM 643 C C . GLY A 1 88 ? 21.332 -26.535 1.316 1.00 84.00 88 GLY A C 1
ATOM 644 O O . GLY A 1 88 ? 21.368 -26.243 2.508 1.00 84.00 88 GLY A O 1
ATOM 645 N N . GLN A 1 89 ? 20.260 -26.285 0.557 1.00 87.56 89 GLN A N 1
ATOM 646 C CA . GLN A 1 89 ? 18.984 -25.849 1.119 1.00 87.56 89 GLN A CA 1
ATOM 647 C C . GLN A 1 89 ? 18.341 -26.978 1.940 1.00 87.56 89 GLN A C 1
ATOM 649 O O . GLN A 1 89 ? 18.404 -28.145 1.551 1.00 87.56 89 GLN A O 1
ATOM 654 N N . LEU A 1 90 ? 17.699 -26.632 3.059 1.00 86.19 90 LEU A N 1
ATOM 655 C CA . LEU A 1 90 ? 16.858 -27.576 3.794 1.00 86.19 90 LEU A CA 1
ATOM 656 C C . LEU A 1 90 ? 15.642 -27.959 2.940 1.00 86.19 90 LEU A C 1
ATOM 658 O O . LEU A 1 90 ? 14.968 -27.094 2.385 1.00 86.19 90 LEU A O 1
ATOM 662 N N . ASP A 1 91 ? 15.336 -29.250 2.884 1.00 87.19 91 ASP A N 1
ATOM 663 C CA . ASP A 1 91 ? 14.145 -29.804 2.226 1.00 87.19 91 ASP A CA 1
ATOM 664 C C . ASP A 1 91 ? 12.872 -29.685 3.086 1.00 87.19 91 ASP A C 1
ATOM 666 O O . ASP A 1 91 ? 11.787 -30.104 2.684 1.00 87.19 91 ASP A O 1
ATOM 670 N N . HIS A 1 92 ? 12.997 -29.095 4.275 1.00 86.56 92 HIS A N 1
ATOM 671 C CA . HIS A 1 92 ? 11.923 -28.891 5.233 1.00 86.56 92 HIS A CA 1
ATOM 672 C C . HIS A 1 92 ? 12.061 -27.546 5.952 1.00 86.56 92 HIS A C 1
ATOM 674 O O . HIS A 1 92 ? 13.126 -26.930 6.009 1.00 86.56 92 HIS A O 1
ATOM 680 N N . TRP A 1 93 ? 10.962 -27.106 6.560 1.00 84.31 93 TRP A N 1
ATOM 681 C CA . TRP A 1 93 ? 10.945 -25.947 7.446 1.00 84.31 93 TRP A CA 1
ATOM 682 C C . TRP A 1 93 ? 11.432 -26.369 8.833 1.00 84.31 93 TRP A C 1
ATOM 684 O O . TRP A 1 93 ? 10.742 -27.135 9.513 1.00 84.31 93 TRP A O 1
ATOM 694 N N . ASP A 1 94 ? 12.589 -25.870 9.273 1.00 88.44 94 ASP A N 1
ATOM 695 C CA . ASP A 1 94 ? 13.120 -26.190 10.602 1.00 88.44 94 ASP A CA 1
ATOM 696 C C . ASP A 1 94 ? 12.270 -25.559 11.715 1.00 88.44 94 ASP A C 1
ATOM 698 O O . ASP A 1 94 ? 12.437 -24.399 12.101 1.00 88.44 94 ASP A O 1
ATOM 702 N N . GLN A 1 95 ? 11.361 -26.358 12.269 1.00 87.00 95 GLN A N 1
ATOM 703 C CA . GLN A 1 95 ? 10.460 -25.935 13.339 1.00 87.00 95 GLN A CA 1
ATOM 704 C C . GLN A 1 95 ? 11.202 -25.504 14.609 1.00 87.00 95 GLN A C 1
ATOM 706 O O . GLN A 1 95 ? 10.666 -24.699 15.370 1.00 87.00 95 GLN A O 1
ATOM 711 N N . ASN A 1 96 ? 12.433 -25.975 14.839 1.00 88.00 96 ASN A N 1
ATOM 712 C CA . ASN A 1 96 ? 13.210 -25.549 16.003 1.00 88.00 96 ASN A CA 1
ATOM 713 C C . ASN A 1 96 ? 13.589 -24.073 15.899 1.00 88.00 96 ASN A C 1
ATOM 715 O O . ASN A 1 96 ? 13.532 -23.357 16.898 1.00 88.00 96 ASN A O 1
ATOM 719 N N . SER A 1 97 ? 13.931 -23.611 14.694 1.00 86.44 97 SER A N 1
ATOM 720 C CA . SER A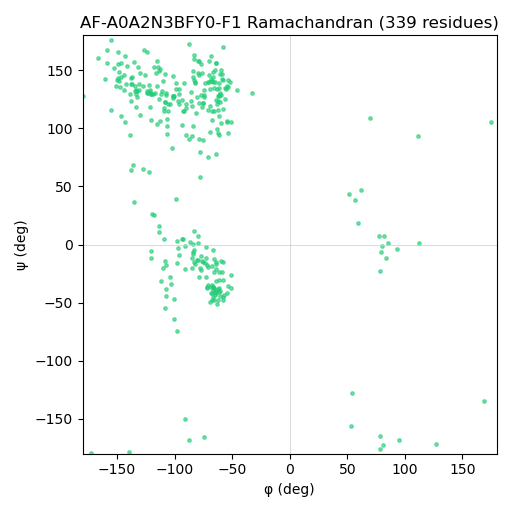 1 97 ? 14.202 -22.201 14.424 1.00 86.44 97 SER A CA 1
ATOM 721 C C . SER A 1 97 ? 12.940 -21.346 14.576 1.00 86.44 97 SER A C 1
ATOM 723 O O . SER A 1 97 ? 12.986 -20.326 15.262 1.00 86.44 97 SER A O 1
ATOM 725 N N . TYR A 1 98 ? 11.797 -21.784 14.031 1.00 82.12 98 TYR A N 1
ATOM 726 C CA . TYR A 1 98 ? 10.527 -21.043 14.131 1.00 82.12 98 TYR A CA 1
ATOM 727 C C . TYR A 1 98 ? 9.960 -20.975 15.555 1.00 82.12 98 TYR A C 1
ATOM 729 O O . TYR A 1 98 ? 9.367 -19.967 15.937 1.00 82.12 98 TYR A O 1
ATOM 737 N N . ALA A 1 99 ? 10.145 -22.024 16.358 1.00 87.12 99 ALA A N 1
ATOM 738 C CA . ALA A 1 99 ? 9.662 -22.078 17.737 1.00 87.12 99 ALA A CA 1
ATOM 739 C C . ALA A 1 99 ? 10.689 -21.567 18.766 1.00 87.12 99 ALA A C 1
ATOM 741 O O . ALA A 1 99 ? 10.402 -21.543 19.969 1.00 87.12 99 ALA A O 1
ATOM 742 N N . LYS A 1 100 ? 11.890 -21.156 18.335 1.00 91.69 100 LYS A N 1
ATOM 743 C CA . LYS A 1 100 ? 12.957 -20.729 19.246 1.00 91.69 100 LYS A CA 1
ATOM 744 C C . LYS A 1 100 ? 12.505 -19.527 20.070 1.00 91.69 100 LYS A C 1
ATOM 746 O O . LYS A 1 100 ? 12.177 -18.477 19.531 1.00 91.69 100 LYS A O 1
ATOM 751 N N . ASN A 1 101 ? 12.537 -19.668 21.395 1.00 91.88 101 ASN A N 1
ATOM 752 C CA . ASN A 1 101 ? 12.087 -18.651 22.354 1.00 91.88 101 ASN A CA 1
ATOM 753 C C . ASN A 1 101 ? 10.606 -18.245 22.216 1.00 91.88 101 ASN A C 1
ATOM 755 O O . ASN A 1 101 ? 10.199 -17.212 22.748 1.00 91.88 101 ASN A O 1
ATOM 759 N N . VAL A 1 102 ? 9.785 -19.063 21.556 1.00 91.38 102 VAL A N 1
ATOM 760 C CA . VAL A 1 102 ? 8.344 -18.847 21.430 1.00 91.38 102 VAL A CA 1
ATOM 761 C C . VAL A 1 102 ? 7.612 -19.861 22.303 1.00 91.38 102 VAL A C 1
ATOM 763 O O . VAL A 1 102 ? 7.852 -21.063 22.233 1.00 91.38 102 VAL A O 1
ATOM 766 N N . LYS A 1 103 ? 6.675 -19.381 23.125 1.00 89.44 103 LYS A N 1
ATOM 767 C CA . LYS A 1 103 ? 5.721 -20.237 23.837 1.00 89.44 103 LYS A CA 1
ATOM 768 C C . LYS A 1 103 ? 4.337 -20.046 23.239 1.00 89.44 103 LYS A C 1
ATOM 770 O O . LYS A 1 103 ? 3.736 -18.985 23.398 1.00 89.44 103 LYS A O 1
ATOM 775 N N . VAL A 1 104 ? 3.802 -21.095 22.626 1.00 89.31 104 VAL A N 1
ATOM 776 C CA . VAL A 1 104 ? 2.401 -21.119 22.196 1.00 89.31 104 VAL A CA 1
ATOM 777 C C . VAL A 1 104 ? 1.511 -21.174 23.439 1.00 89.31 104 VAL A C 1
ATOM 779 O O . VAL A 1 104 ? 1.618 -22.092 24.251 1.00 89.31 104 VAL A O 1
ATOM 782 N N . ILE A 1 105 ? 0.658 -20.164 23.619 1.00 91.56 105 ILE A N 1
ATOM 783 C CA . ILE A 1 105 ? -0.275 -20.077 24.759 1.00 91.56 105 ILE A CA 1
ATOM 784 C C . ILE A 1 105 ? -1.736 -20.326 24.368 1.00 91.56 105 ILE A C 1
ATOM 786 O O . ILE A 1 105 ? -2.550 -20.582 25.252 1.00 91.56 105 ILE A O 1
ATOM 790 N N . ALA A 1 106 ? -2.056 -20.236 23.075 1.00 91.88 106 ALA A N 1
ATOM 791 C CA . ALA A 1 106 ? -3.343 -20.558 22.466 1.00 91.88 106 ALA A CA 1
ATOM 792 C C . ALA A 1 106 ? -3.188 -20.629 20.935 1.00 91.88 106 ALA A C 1
ATOM 794 O O . ALA A 1 106 ? -2.241 -20.065 20.386 1.00 91.88 106 ALA A O 1
ATOM 795 N N . PHE A 1 107 ? -4.128 -21.295 20.261 1.00 88.88 107 PHE A N 1
ATOM 796 C CA . PHE A 1 107 ? -4.226 -21.359 18.802 1.00 88.88 107 PHE A CA 1
ATOM 797 C C . PHE A 1 107 ? -5.679 -21.125 18.378 1.00 88.88 107 PHE A C 1
ATOM 799 O O . PHE A 1 107 ? -6.590 -21.744 18.930 1.00 88.88 107 PHE A O 1
ATOM 806 N N . TYR A 1 108 ? -5.886 -20.241 17.403 1.00 86.81 108 TYR A N 1
ATOM 807 C CA . TYR A 1 108 ? -7.203 -19.890 16.875 1.00 86.81 108 TYR A CA 1
ATOM 808 C C . TYR A 1 108 ? -7.213 -20.213 15.374 1.00 86.81 108 TYR A C 1
ATOM 810 O O . TYR A 1 108 ? -6.545 -19.521 14.611 1.00 86.81 108 TYR A O 1
ATOM 818 N N . PRO A 1 109 ? -7.916 -21.275 14.939 1.00 79.62 109 PRO A N 1
ATOM 819 C CA . PRO A 1 109 ? -7.746 -21.846 13.598 1.00 79.62 109 PRO A CA 1
ATOM 820 C C . PRO A 1 109 ? -8.382 -21.026 12.469 1.00 79.62 109 PRO A C 1
ATOM 822 O O . PRO A 1 109 ? -8.118 -21.294 11.302 1.00 79.62 109 PRO A O 1
ATOM 825 N N . ALA A 1 110 ? -9.256 -20.077 12.800 1.00 79.56 110 ALA A N 1
ATOM 826 C CA . ALA A 1 110 ? -9.945 -19.251 11.823 1.00 79.56 110 ALA A CA 1
ATOM 827 C C . ALA A 1 110 ? -9.139 -17.971 11.573 1.00 79.56 110 ALA A C 1
ATOM 829 O O . ALA A 1 110 ? -9.026 -17.136 12.471 1.00 79.56 110 ALA A O 1
ATOM 830 N N . VAL A 1 111 ? -8.622 -17.805 10.353 1.00 80.19 111 VAL A N 1
ATOM 831 C CA . VAL A 1 111 ? -7.792 -16.649 9.962 1.00 80.19 111 VAL A CA 1
ATOM 832 C C . VAL A 1 111 ? -8.492 -15.787 8.918 1.00 80.19 111 VAL A C 1
ATOM 834 O O . VAL A 1 111 ? -9.345 -16.272 8.175 1.00 80.19 111 VAL A O 1
ATOM 837 N N . THR A 1 112 ? -8.218 -14.484 8.938 1.00 82.12 112 THR A N 1
ATOM 838 C CA . THR A 1 112 ? -8.867 -13.490 8.062 1.00 82.12 112 THR A CA 1
ATOM 839 C C . THR A 1 112 ? -8.488 -13.685 6.605 1.00 82.12 112 THR A C 1
ATOM 841 O O . THR A 1 112 ? -9.353 -13.665 5.746 1.00 82.12 112 THR A O 1
ATOM 844 N N . SER A 1 113 ? -7.216 -13.957 6.343 1.00 79.06 113 SER A N 1
ATOM 845 C CA . SER A 1 113 ? -6.699 -14.309 5.028 1.00 79.06 113 SER A CA 1
ATOM 846 C C . SER A 1 113 ? -5.519 -15.261 5.230 1.00 79.06 113 SER A C 1
ATOM 848 O O . SER A 1 113 ? -4.778 -15.095 6.205 1.00 79.06 113 SER A O 1
ATOM 850 N N . PRO A 1 114 ? -5.361 -16.295 4.389 1.00 70.94 114 PRO A N 1
ATOM 851 C CA . PRO A 1 114 ? -4.259 -17.245 4.482 1.00 70.94 114 PRO A CA 1
ATOM 852 C C . PRO A 1 114 ? -3.002 -16.729 3.769 1.00 70.94 114 PRO A C 1
ATOM 854 O O . PRO A 1 114 ? -1.956 -17.363 3.860 1.00 70.94 114 PRO A O 1
ATOM 857 N N . TRP A 1 115 ? -3.113 -15.613 3.044 1.00 72.25 115 TRP A N 1
ATOM 858 C CA . TRP A 1 115 ? -2.041 -15.051 2.233 1.00 72.25 115 TRP A CA 1
ATOM 859 C C . TRP A 1 115 ? -1.339 -13.943 3.002 1.00 72.25 115 TRP A C 1
ATOM 861 O O . TRP A 1 115 ? -0.250 -14.121 3.540 1.00 72.25 115 TRP A O 1
ATOM 871 N N . HIS A 1 116 ? -2.016 -12.806 3.096 1.00 77.62 116 HIS A N 1
ATOM 872 C CA . HIS A 1 116 ? -1.524 -11.594 3.714 1.00 77.62 116 HIS A CA 1
ATOM 873 C C . HIS A 1 116 ? -2.623 -11.042 4.603 1.00 77.62 116 HIS A C 1
ATOM 875 O O . HIS A 1 116 ? -3.784 -11.032 4.219 1.00 77.62 116 HIS A O 1
ATOM 881 N N . ALA A 1 117 ? -2.275 -10.599 5.803 1.00 84.19 117 ALA A N 1
ATOM 882 C CA . ALA A 1 117 ? -3.201 -9.882 6.659 1.00 84.19 117 ALA A CA 1
ATOM 883 C C . ALA A 1 117 ? -2.430 -8.807 7.407 1.00 84.19 117 ALA A C 1
ATOM 885 O O . ALA A 1 117 ? -1.376 -9.066 7.993 1.00 84.19 117 ALA A O 1
ATOM 886 N N . TRP A 1 118 ? -2.980 -7.604 7.428 1.00 88.50 118 TRP A N 1
ATOM 887 C CA . TRP A 1 118 ? -2.471 -6.552 8.287 1.00 88.50 118 TRP A CA 1
ATOM 888 C C . TRP A 1 118 ? -3.074 -6.709 9.677 1.00 88.50 118 TRP A C 1
ATOM 890 O O . TRP A 1 118 ? -4.236 -7.096 9.840 1.00 88.50 118 TRP A O 1
ATOM 900 N N . ALA A 1 119 ? -2.264 -6.404 10.686 1.00 90.69 119 ALA A N 1
ATOM 901 C CA . ALA A 1 119 ? -2.655 -6.480 12.078 1.00 90.69 119 ALA A CA 1
ATOM 902 C C . ALA A 1 119 ? -2.432 -5.134 12.770 1.00 90.69 119 ALA A C 1
ATOM 904 O O . ALA A 1 119 ? -1.359 -4.544 12.678 1.00 90.69 119 ALA A O 1
ATOM 905 N N . SER A 1 120 ? -3.439 -4.679 13.506 1.00 93.19 120 SER A N 1
ATOM 906 C CA . SER A 1 120 ? -3.374 -3.496 14.364 1.00 93.19 120 SER A CA 1
ATOM 907 C C . SER A 1 120 ? -3.944 -3.828 15.736 1.00 93.19 120 SER A C 1
ATOM 909 O O . SER A 1 120 ? -4.796 -4.703 15.868 1.00 93.19 120 SER A O 1
ATOM 911 N N . VAL A 1 121 ? -3.497 -3.133 16.780 1.00 94.50 121 VAL A N 1
ATOM 912 C CA . VAL A 1 121 ? -4.016 -3.317 18.142 1.00 94.50 121 VAL A CA 1
ATOM 913 C C . VAL A 1 121 ? -4.428 -1.973 18.713 1.00 94.50 121 VAL A C 1
ATOM 915 O O . VAL A 1 121 ? -3.689 -0.999 18.597 1.00 94.50 121 VAL A O 1
ATOM 918 N N . ALA A 1 122 ? -5.589 -1.927 19.361 1.00 96.62 122 ALA A N 1
ATOM 919 C CA . ALA A 1 122 ? -6.041 -0.740 20.072 1.00 96.62 122 ALA A CA 1
ATOM 920 C C . ALA A 1 122 ? -6.798 -1.096 21.352 1.00 96.62 122 ALA A C 1
ATOM 922 O O . ALA A 1 122 ? -7.531 -2.087 21.414 1.00 96.62 122 ALA A O 1
ATOM 923 N N . ASP A 1 123 ? -6.634 -0.246 22.363 1.00 97.19 123 ASP A N 1
ATOM 924 C CA . ASP A 1 123 ? -7.268 -0.404 23.665 1.00 97.19 123 ASP A CA 1
ATOM 925 C C . ASP A 1 123 ? -8.520 0.487 23.764 1.00 97.19 123 ASP A C 1
ATOM 927 O O . ASP A 1 123 ? -8.489 1.670 23.417 1.00 97.19 123 ASP A O 1
ATOM 931 N N . PHE A 1 124 ? -9.626 -0.076 24.260 1.00 97.00 124 PHE A N 1
ATOM 932 C CA . PHE A 1 124 ? -10.885 0.630 24.524 1.00 97.00 124 PHE A CA 1
ATOM 933 C C . PHE A 1 124 ? -11.465 0.181 25.865 1.00 97.00 124 PHE A C 1
ATOM 935 O O . PHE A 1 124 ? -11.721 -1.005 26.071 1.00 97.00 124 PHE A O 1
ATOM 942 N N . GLY A 1 125 ? -11.703 1.126 26.780 1.00 93.62 125 GLY A N 1
ATOM 943 C CA . GLY A 1 125 ? -12.381 0.848 28.053 1.00 93.62 125 GLY A CA 1
ATOM 944 C C . GLY A 1 125 ? -11.708 -0.241 28.902 1.00 93.62 125 GLY A C 1
ATOM 945 O O . GLY A 1 125 ? -12.400 -1.068 29.487 1.00 93.62 125 GLY A O 1
ATOM 946 N N . GLY A 1 126 ? -10.370 -0.286 28.923 1.00 95.94 126 GLY A N 1
ATOM 947 C CA . GLY A 1 126 ? -9.598 -1.298 29.660 1.00 95.94 126 GLY A CA 1
ATOM 948 C C . GLY A 1 126 ? -9.521 -2.675 28.987 1.00 95.94 126 GLY A C 1
ATOM 949 O O . GLY A 1 126 ? -9.011 -3.614 29.591 1.00 95.94 126 GLY A O 1
ATOM 950 N N . ARG A 1 127 ? -10.017 -2.805 27.752 1.00 97.88 127 ARG A N 1
ATOM 951 C CA . ARG A 1 127 ? -9.952 -4.025 26.935 1.00 97.88 127 ARG A CA 1
ATOM 952 C C . ARG A 1 127 ? -9.053 -3.798 25.728 1.00 97.88 127 ARG A C 1
ATOM 954 O O . ARG A 1 127 ? -8.983 -2.674 25.232 1.00 97.88 127 ARG A O 1
ATOM 961 N N . ARG A 1 128 ? -8.412 -4.859 25.243 1.00 98.00 128 ARG A N 1
ATOM 962 C CA . ARG A 1 128 ? -7.507 -4.827 24.089 1.00 98.00 128 ARG A CA 1
ATOM 963 C C . ARG A 1 128 ? -8.115 -5.553 22.904 1.00 98.00 128 ARG A C 1
ATOM 965 O O . ARG A 1 128 ? -8.552 -6.692 23.049 1.00 98.00 128 ARG A O 1
ATOM 972 N N . TYR A 1 129 ? -8.081 -4.923 21.736 1.00 97.69 129 TYR A N 1
ATOM 973 C CA . TYR A 1 129 ? -8.640 -5.476 20.509 1.00 97.69 129 TYR A CA 1
ATOM 974 C C . TYR A 1 129 ? -7.563 -5.606 19.440 1.00 97.69 129 TYR A C 1
ATOM 976 O O . TYR A 1 129 ? -6.839 -4.648 19.175 1.00 97.69 129 TYR A O 1
ATOM 984 N N . LEU A 1 130 ? -7.472 -6.790 18.842 1.00 95.56 130 LEU A N 1
ATOM 985 C CA . LEU A 1 130 ? -6.661 -7.086 17.670 1.00 95.56 130 LEU A CA 1
ATOM 986 C C . LEU A 1 130 ? -7.551 -6.986 16.433 1.00 95.56 130 LEU A C 1
ATOM 988 O O . LEU A 1 130 ? -8.534 -7.712 16.309 1.00 95.56 130 LEU A O 1
ATOM 992 N N . TYR A 1 131 ? -7.176 -6.105 15.522 1.00 93.94 131 TYR A N 1
ATOM 993 C CA . TYR A 1 131 ? -7.775 -5.930 14.211 1.00 93.94 131 TYR A CA 1
ATOM 994 C C . TYR A 1 131 ? -6.910 -6.708 13.239 1.00 93.94 131 TYR A C 1
ATOM 996 O O . TYR A 1 131 ? -5.709 -6.471 13.169 1.00 93.94 131 TYR A O 1
ATOM 1004 N N . THR A 1 132 ? -7.513 -7.634 12.514 1.00 91.31 132 THR A N 1
ATOM 1005 C CA . THR A 1 132 ? -6.881 -8.337 11.399 1.00 91.31 132 THR A CA 1
ATOM 1006 C C . THR A 1 132 ? -7.739 -8.107 10.179 1.00 91.31 132 THR A C 1
ATOM 1008 O O . THR A 1 132 ? -8.956 -8.277 10.258 1.00 91.31 132 THR A O 1
ATOM 1011 N N . HIS A 1 133 ? -7.138 -7.697 9.077 1.00 87.81 133 HIS A N 1
ATOM 1012 C CA . HIS A 1 133 ? -7.889 -7.398 7.869 1.00 87.81 133 HIS A CA 1
ATOM 1013 C C . HIS A 1 133 ? -7.051 -7.685 6.628 1.00 87.81 133 HIS A C 1
ATOM 1015 O O . HIS A 1 133 ? -5.819 -7.684 6.685 1.00 87.81 133 HIS A O 1
ATOM 1021 N N . ASP A 1 134 ? -7.741 -7.950 5.531 1.00 83.62 134 ASP A N 1
ATOM 1022 C CA . ASP A 1 134 ? -7.181 -8.097 4.194 1.00 83.62 134 ASP A CA 1
ATOM 1023 C C . ASP A 1 134 ? -8.293 -7.772 3.202 1.00 83.62 134 ASP A C 1
ATOM 1025 O O . ASP A 1 134 ? -9.308 -8.469 3.177 1.00 83.62 134 ASP A O 1
ATOM 1029 N N . ARG A 1 135 ? -8.129 -6.706 2.414 1.00 79.56 135 ARG A N 1
ATOM 1030 C CA . ARG A 1 135 ? -9.140 -6.259 1.443 1.00 79.56 135 ARG A CA 1
ATOM 1031 C C . ARG A 1 135 ? -10.495 -6.046 2.124 1.00 79.56 135 ARG A C 1
ATOM 1033 O O . ARG A 1 135 ? -10.579 -5.364 3.132 1.00 79.56 135 ARG A O 1
ATOM 1040 N N . ASP A 1 136 ? -11.557 -6.643 1.604 1.00 78.62 136 ASP A N 1
ATOM 1041 C CA . ASP A 1 136 ? -12.917 -6.586 2.127 1.00 78.62 136 ASP A CA 1
ATOM 1042 C C . ASP A 1 136 ? -13.142 -7.395 3.421 1.00 78.62 136 ASP A C 1
ATOM 1044 O O . ASP A 1 136 ? -14.239 -7.358 3.990 1.00 78.62 136 ASP A O 1
ATOM 1048 N N . TYR A 1 137 ? -12.118 -8.093 3.928 1.00 87.06 137 TYR A N 1
ATOM 1049 C CA . TYR A 1 137 ? -12.215 -8.901 5.140 1.00 87.06 137 TYR A CA 1
ATOM 1050 C C . TYR A 1 137 ? -11.723 -8.136 6.359 1.00 87.06 137 TYR A C 1
ATOM 1052 O O . TYR A 1 137 ? -10.602 -7.633 6.388 1.00 87.06 137 TYR A O 1
ATOM 1060 N N . LEU A 1 138 ? -12.529 -8.121 7.421 1.00 89.69 138 LEU A N 1
ATOM 1061 C CA . LEU A 1 138 ? -12.174 -7.506 8.697 1.00 89.69 138 LEU A CA 1
ATOM 1062 C C . LEU A 1 138 ? -12.620 -8.386 9.854 1.00 89.69 138 LEU A C 1
ATOM 1064 O O . LEU A 1 138 ? -13.789 -8.746 9.992 1.00 89.69 138 LEU A O 1
ATOM 1068 N N . ARG A 1 139 ? -11.688 -8.649 10.762 1.00 92.12 139 ARG A N 1
ATOM 1069 C CA . ARG A 1 139 ? -11.928 -9.366 12.007 1.00 92.12 139 ARG A CA 1
ATOM 1070 C C . ARG A 1 139 ? -11.339 -8.627 13.175 1.00 92.12 139 ARG A C 1
ATOM 1072 O O . ARG A 1 139 ? -10.180 -8.223 13.157 1.00 92.12 139 ARG A O 1
ATOM 1079 N N . ILE A 1 140 ? -12.149 -8.514 14.216 1.00 94.69 140 ILE A N 1
ATOM 1080 C CA . ILE A 1 140 ? -11.772 -7.841 15.449 1.00 94.69 140 ILE A CA 1
ATOM 1081 C C . ILE A 1 140 ? -11.916 -8.852 16.564 1.00 94.69 140 ILE A C 1
ATOM 1083 O O . ILE A 1 140 ? -13.002 -9.385 16.807 1.00 94.69 140 ILE A O 1
ATOM 1087 N N . LEU A 1 141 ? -10.803 -9.141 17.220 1.00 95.31 141 LEU A N 1
ATOM 1088 C CA . LEU A 1 141 ? -10.734 -10.056 18.339 1.00 95.31 141 LEU A CA 1
ATOM 1089 C C . LEU A 1 141 ? -10.514 -9.244 19.605 1.00 95.31 141 LEU A C 1
ATOM 1091 O O . LEU A 1 141 ? -9.580 -8.453 19.679 1.00 95.31 141 LEU A O 1
ATOM 1095 N N . ASP A 1 142 ? -11.327 -9.471 20.626 1.00 97.06 142 ASP A N 1
ATOM 1096 C CA . ASP A 1 142 ? -10.944 -9.102 21.979 1.00 97.06 142 ASP A CA 1
ATOM 1097 C C . ASP A 1 142 ? -9.833 -10.046 22.439 1.00 97.06 142 ASP A C 1
ATOM 1099 O O . ASP A 1 142 ? -10.043 -11.256 22.556 1.00 97.06 142 ASP A O 1
ATOM 1103 N N . VAL A 1 143 ? -8.653 -9.482 22.675 1.00 96.75 143 VAL A N 1
ATOM 1104 C CA . VAL A 1 143 ? -7.434 -10.181 23.093 1.00 96.75 143 VAL A CA 1
ATOM 1105 C C . VAL A 1 143 ? -6.954 -9.697 24.464 1.00 96.75 143 VAL A C 1
ATOM 1107 O O . VAL A 1 143 ? -5.772 -9.804 24.782 1.00 96.75 143 VAL A O 1
ATOM 1110 N N . THR A 1 144 ? -7.863 -9.169 25.293 1.00 97.56 144 THR A N 1
ATOM 1111 C CA . THR A 1 144 ? -7.549 -8.725 26.664 1.00 97.56 144 THR A CA 1
ATOM 1112 C C . THR A 1 144 ? -6.892 -9.846 27.477 1.00 97.56 144 THR A C 1
ATOM 1114 O O . THR A 1 144 ? -5.901 -9.615 28.165 1.00 97.56 144 THR A O 1
ATOM 1117 N N . ASP A 1 145 ? -7.399 -11.077 27.341 1.00 96.56 145 ASP A N 1
ATOM 1118 C CA . ASP A 1 145 ? -6.671 -12.300 27.689 1.00 96.56 145 ASP A CA 1
ATOM 1119 C C . ASP A 1 145 ? -6.376 -13.077 26.394 1.00 96.56 145 ASP A C 1
ATOM 1121 O O . ASP A 1 145 ? -7.290 -13.690 25.833 1.00 96.56 145 ASP A O 1
ATOM 1125 N N . PRO A 1 146 ? -5.122 -13.103 25.905 1.00 93.50 146 PRO A N 1
ATOM 1126 C CA . PRO A 1 146 ? -4.782 -13.766 24.647 1.00 93.50 146 PRO A CA 1
ATOM 1127 C C . PRO A 1 146 ? -4.964 -15.292 24.694 1.00 93.50 146 PRO A C 1
ATOM 1129 O O . PRO A 1 146 ? -4.981 -15.935 23.645 1.00 93.50 146 PRO A O 1
ATOM 1132 N N . ARG A 1 147 ? -5.143 -15.897 25.881 1.00 95.31 147 ARG A N 1
ATOM 1133 C CA . ARG A 1 147 ? -5.487 -17.326 26.027 1.00 95.31 147 ARG A CA 1
ATOM 1134 C C . ARG A 1 147 ? -6.970 -17.619 25.794 1.00 95.31 147 ARG A C 1
ATOM 1136 O O . ARG A 1 147 ? -7.349 -18.782 25.693 1.00 95.31 147 ARG A O 1
ATOM 1143 N N . LYS A 1 148 ? -7.808 -16.579 25.774 1.00 95.50 148 LYS A N 1
ATOM 1144 C CA . LYS A 1 148 ? -9.269 -16.657 25.653 1.00 95.50 148 LYS A CA 1
ATOM 1145 C C . LYS A 1 148 ? -9.794 -15.624 24.657 1.00 95.50 148 LYS A C 1
ATOM 1147 O O . LYS A 1 148 ? -10.849 -15.033 24.894 1.00 95.50 148 LYS A O 1
ATOM 1152 N N . ALA A 1 149 ? -9.048 -15.382 23.582 1.00 94.62 149 ALA A N 1
ATOM 1153 C CA . ALA A 1 149 ? -9.417 -14.406 22.575 1.00 94.62 149 ALA A CA 1
ATOM 1154 C C . ALA A 1 149 ? -10.780 -14.749 21.965 1.00 94.62 149 ALA A C 1
ATOM 1156 O O . ALA A 1 149 ? -11.118 -15.921 21.773 1.00 94.62 149 ALA A O 1
ATOM 1157 N N . LYS A 1 150 ? -11.574 -13.717 21.680 1.00 94.00 150 LYS A N 1
ATOM 1158 C CA . LYS A 1 150 ? -12.922 -13.866 21.121 1.00 94.00 150 LYS A CA 1
ATOM 1159 C C . LYS A 1 150 ? -13.115 -12.915 19.962 1.00 94.00 150 LYS A C 1
ATOM 1161 O O . LYS A 1 150 ? -12.915 -11.717 20.123 1.00 94.00 150 LYS A O 1
ATOM 1166 N N . THR A 1 151 ? -13.576 -13.427 18.830 1.00 94.12 151 THR A N 1
ATOM 1167 C CA . THR A 1 151 ? -14.066 -12.583 17.740 1.00 94.12 151 THR A CA 1
ATOM 1168 C C . THR A 1 151 ? -15.294 -11.811 18.219 1.00 94.12 151 THR A C 1
ATOM 1170 O O . THR A 1 151 ? -16.277 -12.410 18.651 1.00 94.12 151 THR A O 1
ATOM 1173 N N . VAL A 1 152 ? -15.220 -10.483 18.172 1.00 95.69 152 VAL A N 1
ATOM 1174 C CA . VAL A 1 152 ? -16.319 -9.564 18.513 1.00 95.69 152 VAL A CA 1
ATOM 1175 C C . VAL A 1 152 ? -16.909 -8.885 17.277 1.00 95.69 152 VAL A C 1
ATOM 1177 O O . VAL A 1 152 ? -17.994 -8.320 17.353 1.00 95.69 152 VAL A O 1
ATOM 1180 N N . TRP A 1 153 ? -16.209 -8.964 16.144 1.00 94.81 153 TRP A N 1
ATOM 1181 C CA . TRP A 1 153 ? -16.681 -8.535 14.831 1.00 94.81 153 TRP A CA 1
ATOM 1182 C C . TRP A 1 153 ? -16.043 -9.390 13.736 1.00 94.81 153 TRP A C 1
ATOM 1184 O O . TRP A 1 153 ? -14.863 -9.742 13.842 1.00 94.81 153 TRP A O 1
ATOM 1194 N N . SER A 1 154 ? -16.804 -9.696 12.687 1.00 91.50 154 SER A N 1
ATOM 1195 C CA . SER A 1 154 ? -16.319 -10.397 11.498 1.00 91.50 154 SER A CA 1
ATOM 1196 C C . SER A 1 154 ? -17.086 -9.913 10.272 1.00 91.50 154 SER A C 1
ATOM 1198 O O . SER A 1 154 ? -18.310 -9.819 10.315 1.00 91.50 154 SER A O 1
ATOM 1200 N N . GLN A 1 155 ? -16.363 -9.654 9.192 1.00 88.94 155 GLN A N 1
ATOM 1201 C CA . GLN A 1 155 ? -16.886 -9.353 7.867 1.00 88.94 155 GLN A CA 1
ATOM 1202 C C . GLN A 1 155 ? -16.048 -10.109 6.832 1.00 88.94 155 GLN A C 1
ATOM 1204 O O . GLN A 1 155 ? -14.822 -10.147 6.965 1.00 88.94 155 GLN A O 1
ATOM 1209 N N . GLY A 1 156 ? -16.727 -10.685 5.838 1.00 86.81 156 GLY A N 1
ATOM 1210 C CA . GLY A 1 156 ? -16.133 -11.487 4.773 1.00 86.81 156 GLY A CA 1
ATOM 1211 C C . GLY A 1 156 ? -15.779 -12.920 5.172 1.00 86.81 156 GLY A C 1
ATOM 1212 O O . GLY A 1 156 ? -16.033 -13.363 6.302 1.00 86.81 156 GLY A O 1
ATOM 1213 N N . GLY A 1 157 ? -15.167 -13.624 4.219 1.00 85.00 157 GLY A N 1
ATOM 1214 C CA . GLY A 1 157 ? -14.844 -15.039 4.302 1.00 85.00 157 GLY A CA 1
ATOM 1215 C C . GLY A 1 157 ? -13.931 -15.408 5.472 1.00 85.00 157 GLY A C 1
ATOM 1216 O O . GLY A 1 157 ? -13.034 -14.680 5.898 1.00 85.00 157 GLY A O 1
ATOM 1217 N N . VAL A 1 158 ? -14.152 -16.607 6.002 1.00 86.62 158 VAL A N 1
ATOM 1218 C CA . VAL A 1 158 ? -13.347 -17.217 7.054 1.00 86.62 158 VAL A CA 1
ATOM 1219 C C . VAL A 1 158 ? -12.487 -18.309 6.455 1.00 86.62 158 VAL A C 1
ATOM 1221 O O . VAL A 1 158 ? -13.008 -19.309 5.966 1.00 86.62 158 VAL A O 1
ATOM 1224 N N . TRP A 1 159 ? -11.172 -18.182 6.587 1.00 85.94 159 TRP A N 1
ATOM 1225 C CA . TRP A 1 159 ? -10.263 -19.202 6.091 1.00 85.94 159 TRP A CA 1
ATOM 1226 C C . TRP A 1 159 ? -9.928 -20.239 7.151 1.00 85.94 159 TRP A C 1
ATOM 1228 O O . TRP A 1 159 ? -9.710 -19.932 8.329 1.00 85.94 159 TRP A O 1
ATOM 1238 N N . SER A 1 160 ? -9.887 -21.486 6.696 1.00 84.50 160 SER A N 1
ATOM 1239 C CA . SER A 1 160 ? -9.473 -22.657 7.459 1.00 84.50 160 SER A CA 1
ATOM 1240 C C . SER A 1 160 ? -8.624 -23.578 6.580 1.00 84.50 160 SER A C 1
ATOM 1242 O O . SER A 1 160 ? -8.436 -23.323 5.392 1.00 84.50 160 SER A O 1
ATOM 1244 N N . ALA A 1 161 ? -8.187 -24.713 7.128 1.00 82.69 161 ALA A N 1
ATOM 1245 C CA . ALA A 1 161 ? -7.519 -25.760 6.350 1.00 82.69 161 ALA A CA 1
ATOM 1246 C C . ALA A 1 161 ? -8.362 -26.308 5.174 1.00 82.69 161 ALA A C 1
ATOM 1248 O O . ALA A 1 161 ? -7.822 -26.983 4.307 1.00 82.69 161 ALA A O 1
ATOM 1249 N N . LYS A 1 162 ? -9.677 -26.041 5.141 1.00 84.38 162 LYS A N 1
ATOM 1250 C CA . LYS A 1 162 ? -10.582 -26.433 4.047 1.00 84.38 162 LYS A CA 1
ATOM 1251 C C . LYS A 1 162 ? -10.754 -25.349 2.973 1.00 84.38 162 LYS A C 1
ATOM 1253 O O . LYS A 1 162 ? -11.574 -25.529 2.082 1.00 84.38 162 LYS A O 1
ATOM 1258 N N . GLY A 1 163 ? -10.016 -24.243 3.070 1.00 82.62 163 GLY A N 1
ATOM 1259 C CA . GLY A 1 163 ? -10.188 -23.063 2.224 1.00 82.62 163 GLY A CA 1
ATOM 1260 C C . GLY A 1 163 ? -11.079 -21.996 2.864 1.00 82.62 163 GLY A C 1
ATOM 1261 O O . GLY A 1 163 ? -11.353 -22.037 4.072 1.00 82.62 163 GLY A O 1
ATOM 1262 N N . SER A 1 164 ? -11.472 -21.021 2.044 1.00 85.88 164 SER A N 1
ATOM 1263 C CA . SER A 1 164 ? -12.400 -19.947 2.408 1.00 85.88 164 SER A CA 1
ATOM 1264 C C . SER A 1 164 ? -13.797 -20.503 2.663 1.00 85.88 164 SER A C 1
ATOM 1266 O O . SER A 1 164 ? -14.214 -21.472 2.031 1.00 85.88 164 SER A O 1
ATOM 1268 N N . SER A 1 165 ? -14.546 -19.869 3.562 1.00 87.50 165 SER A N 1
ATOM 1269 C CA . SER A 1 165 ? -15.978 -20.131 3.728 1.00 87.50 165 SER A CA 1
ATOM 1270 C C . SER A 1 165 ? -16.845 -19.489 2.642 1.00 87.50 165 SER A C 1
ATOM 1272 O O . SER A 1 165 ? -18.043 -19.752 2.609 1.00 87.50 165 SER A O 1
ATOM 1274 N N . GLU A 1 166 ? -16.265 -18.623 1.811 1.00 86.25 166 GLU A N 1
ATOM 1275 C CA . GLU A 1 166 ? -16.944 -17.843 0.772 1.00 86.25 166 GLU A CA 1
ATOM 1276 C C . GLU A 1 166 ? -16.105 -17.837 -0.512 1.00 86.25 166 GLU A C 1
ATOM 1278 O O . GLU A 1 166 ? -14.871 -17.784 -0.445 1.00 86.25 166 GLU A O 1
ATOM 1283 N N . ASP A 1 167 ? -16.767 -17.879 -1.669 1.00 81.56 167 ASP A N 1
ATOM 1284 C CA . ASP A 1 167 ? -16.117 -17.639 -2.959 1.00 81.56 167 ASP A CA 1
ATOM 1285 C C . ASP A 1 167 ? -15.681 -16.171 -3.047 1.00 81.56 167 ASP A C 1
ATOM 1287 O O . ASP A 1 167 ? -16.399 -15.276 -2.599 1.00 81.56 167 ASP A O 1
ATOM 1291 N N . TRP A 1 168 ? -14.506 -15.920 -3.624 1.00 76.81 168 TRP A N 1
ATOM 1292 C CA . TRP A 1 168 ? -13.919 -14.583 -3.685 1.00 76.81 168 TRP A CA 1
ATOM 1293 C C . TRP A 1 168 ? -13.398 -14.261 -5.084 1.00 76.81 168 TRP A C 1
ATOM 1295 O O . TRP A 1 168 ? -12.670 -15.058 -5.679 1.00 76.81 168 TRP A O 1
ATOM 1305 N N . ASP A 1 169 ? -13.742 -13.069 -5.573 1.00 80.69 169 ASP A N 1
ATOM 1306 C CA . ASP A 1 169 ? -13.313 -12.530 -6.863 1.00 80.69 169 ASP A CA 1
ATOM 1307 C C . ASP A 1 169 ? -12.772 -11.106 -6.684 1.00 80.69 169 ASP A C 1
ATOM 1309 O O . ASP A 1 169 ? -13.525 -10.159 -6.428 1.00 80.69 169 ASP A O 1
ATOM 1313 N N . ALA A 1 170 ? -11.458 -10.962 -6.880 1.00 79.06 170 ALA A N 1
ATOM 1314 C CA . ALA A 1 170 ? -10.726 -9.700 -6.805 1.00 79.06 170 ALA A CA 1
ATOM 1315 C C . ALA A 1 170 ? -11.352 -8.579 -7.644 1.00 79.06 170 ALA A C 1
ATOM 1317 O O . ALA A 1 170 ? -11.340 -7.421 -7.230 1.00 79.06 170 ALA A O 1
ATOM 1318 N N . SER A 1 171 ? -11.890 -8.913 -8.820 1.00 80.25 171 SER A N 1
ATOM 1319 C CA . SER A 1 171 ? -12.397 -7.940 -9.793 1.00 80.25 171 SER A CA 1
ATOM 1320 C C . SER A 1 171 ? -13.704 -7.276 -9.361 1.00 80.25 171 SER A C 1
ATOM 1322 O O . SER A 1 171 ? -14.060 -6.211 -9.867 1.00 80.25 171 SER A O 1
ATOM 1324 N N . THR A 1 172 ? -14.400 -7.880 -8.396 1.00 80.31 172 THR A N 1
ATOM 1325 C CA . THR A 1 172 ? -15.681 -7.384 -7.881 1.00 80.31 172 THR A CA 1
ATOM 1326 C C . THR A 1 172 ? -15.532 -6.538 -6.621 1.00 80.31 172 THR A C 1
ATOM 1328 O O . THR A 1 172 ? -16.498 -5.898 -6.202 1.00 80.31 172 THR A O 1
ATOM 1331 N N . VAL A 1 173 ? -14.334 -6.494 -6.026 1.00 79.69 173 VAL A N 1
ATOM 1332 C CA . VAL A 1 173 ? -14.086 -5.746 -4.792 1.00 79.69 173 VAL A CA 1
ATOM 1333 C C . VAL A 1 173 ? -14.244 -4.251 -5.054 1.00 79.69 173 VAL A C 1
ATOM 1335 O O . VAL A 1 173 ? -13.465 -3.624 -5.770 1.00 79.69 173 VAL A O 1
ATOM 1338 N N . THR A 1 174 ? -15.253 -3.666 -4.421 1.00 77.00 174 THR A N 1
ATOM 1339 C CA . THR A 1 174 ? -15.435 -2.217 -4.328 1.00 77.00 174 THR A CA 1
ATOM 1340 C C . THR A 1 174 ? -14.979 -1.740 -2.958 1.00 77.00 174 THR A C 1
ATOM 1342 O O . THR A 1 174 ? -15.208 -2.434 -1.971 1.00 77.00 174 THR A O 1
ATOM 1345 N N . ASP A 1 175 ? -14.402 -0.542 -2.876 1.00 80.50 175 ASP A N 1
ATOM 1346 C CA . ASP A 1 175 ? -13.931 0.036 -1.609 1.00 80.50 175 ASP A CA 1
ATOM 1347 C C . ASP A 1 175 ? -12.828 -0.799 -0.931 1.00 80.50 175 ASP A C 1
ATOM 1349 O O . ASP A 1 175 ? -12.874 -1.077 0.265 1.00 80.50 175 ASP A O 1
ATOM 1353 N N . TYR A 1 176 ? -11.831 -1.206 -1.725 1.00 77.19 176 TYR A N 1
ATOM 1354 C CA . TYR A 1 176 ? -10.701 -2.038 -1.301 1.00 77.19 176 TYR A CA 1
ATOM 1355 C C . TYR A 1 176 ? -10.016 -1.484 -0.040 1.00 77.19 176 TYR A C 1
ATOM 1357 O O . TYR A 1 176 ? -9.282 -0.495 -0.098 1.00 77.19 176 TYR A O 1
ATOM 1365 N N . PHE A 1 177 ? -10.247 -2.140 1.096 1.00 77.94 177 PHE A N 1
ATOM 1366 C CA . PHE A 1 177 ? -9.741 -1.729 2.401 1.00 77.94 177 PHE A CA 1
ATOM 1367 C C . PHE A 1 177 ? -8.338 -2.317 2.627 1.00 77.94 177 PHE A C 1
ATOM 1369 O O . PHE A 1 177 ? -8.156 -3.446 3.087 1.00 77.94 177 PHE A O 1
ATOM 1376 N N . GLY A 1 178 ? -7.328 -1.544 2.227 1.00 81.69 178 GLY A N 1
ATOM 1377 C CA . GLY A 1 178 ? -5.913 -1.867 2.403 1.00 81.69 178 GLY A CA 1
ATOM 1378 C C . GLY A 1 178 ? -5.447 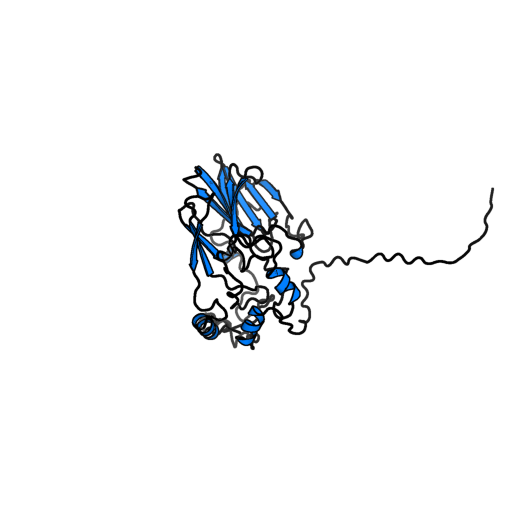-1.699 3.849 1.00 81.69 178 GLY A C 1
ATOM 1379 O O . GLY A 1 178 ? -6.255 -1.594 4.772 1.00 81.69 178 GLY A O 1
ATOM 1380 N N . GLY A 1 179 ? -4.125 -1.681 4.052 1.00 88.94 179 GLY A N 1
ATOM 1381 C CA . GLY A 1 179 ? -3.478 -1.573 5.365 1.00 88.94 179 GLY A CA 1
ATOM 1382 C C . GLY A 1 179 ? -4.067 -0.488 6.273 1.00 88.94 179 GLY A C 1
ATOM 1383 O O . GLY A 1 179 ? -4.240 0.658 5.852 1.00 88.94 179 GLY A O 1
ATOM 1384 N N . VAL A 1 180 ? -4.333 -0.831 7.539 1.00 92.12 180 VAL A N 1
ATOM 1385 C CA . VAL A 1 180 ? -4.766 0.144 8.548 1.00 92.12 180 VAL A CA 1
ATOM 1386 C C . VAL A 1 180 ? -3.691 0.443 9.574 1.00 92.12 180 VAL A C 1
ATOM 1388 O O . VAL A 1 180 ? -2.960 -0.442 10.022 1.00 92.12 180 VAL A O 1
ATOM 1391 N N . THR A 1 181 ? -3.705 1.687 10.033 1.00 95.12 181 THR A N 1
ATOM 1392 C CA . THR A 1 181 ? -2.946 2.143 11.193 1.00 95.12 181 THR A CA 1
ATOM 1393 C C . THR A 1 181 ? -3.887 2.772 12.196 1.00 95.12 181 THR A C 1
ATOM 1395 O O . THR A 1 181 ? -4.690 3.636 11.847 1.00 95.12 181 THR A O 1
ATOM 1398 N N . ILE A 1 182 ? -3.775 2.357 13.458 1.00 97.25 182 ILE A N 1
ATOM 1399 C CA . ILE A 1 182 ? -4.545 2.927 14.562 1.00 97.25 182 ILE A CA 1
ATOM 1400 C C . ILE A 1 182 ? -3.593 3.637 15.516 1.00 97.25 182 ILE A C 1
ATOM 1402 O O . ILE A 1 182 ? -2.653 3.035 16.030 1.00 97.25 182 ILE A O 1
ATOM 1406 N N . ALA A 1 183 ? -3.860 4.912 15.788 1.00 96.88 183 ALA A N 1
ATOM 1407 C CA . ALA A 1 183 ? -3.085 5.692 16.742 1.00 96.88 183 ALA A CA 1
ATOM 1408 C C . ALA A 1 183 ? -3.970 6.630 17.568 1.00 96.88 183 ALA A C 1
ATOM 1410 O O . ALA A 1 183 ? -5.038 7.064 17.138 1.00 96.88 183 ALA A O 1
ATOM 1411 N N . TRP A 1 184 ? -3.515 6.974 18.772 1.00 97.00 184 TRP A N 1
ATOM 1412 C CA . TRP A 1 184 ? -4.211 7.929 19.631 1.00 97.00 184 TRP A CA 1
ATOM 1413 C C . TRP A 1 184 ? -4.014 9.368 19.139 1.00 97.00 184 TRP A C 1
ATOM 1415 O O . TRP A 1 184 ? -2.891 9.870 19.112 1.00 97.00 184 TRP A O 1
ATOM 1425 N N . SER A 1 185 ? -5.104 10.077 18.836 1.00 96.88 185 SER A N 1
ATOM 1426 C CA . SER A 1 185 ? -5.067 11.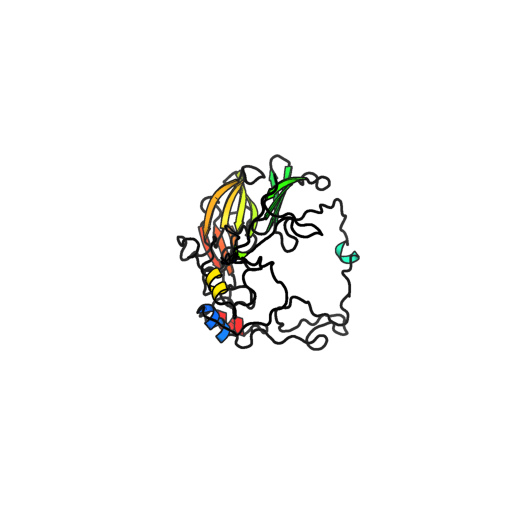513 18.547 1.00 96.88 185 SER A CA 1
ATOM 1427 C C . SER A 1 185 ? -5.257 12.326 19.824 1.00 96.88 185 SER A C 1
ATOM 1429 O O . SER A 1 185 ? -6.304 12.261 20.474 1.00 96.88 185 SER A O 1
ATOM 1431 N N . LYS A 1 186 ? -4.274 13.172 20.160 1.00 94.62 186 LYS A N 1
ATOM 1432 C CA . LYS A 1 186 ? -4.399 14.123 21.281 1.00 94.62 186 LYS A CA 1
ATOM 1433 C C . LYS A 1 186 ? -5.523 15.138 21.054 1.00 94.62 186 LYS A C 1
ATOM 1435 O O . LYS A 1 186 ? -6.230 15.460 22.004 1.00 94.62 186 LYS A O 1
ATOM 1440 N N . LYS A 1 187 ? -5.704 15.604 19.813 1.00 94.88 187 LYS A N 1
ATOM 1441 C CA . LYS A 1 187 ? -6.719 16.602 19.442 1.00 94.88 187 LYS A CA 1
ATOM 1442 C C . LYS A 1 187 ? -8.139 16.055 19.587 1.00 94.88 187 LYS A C 1
ATOM 1444 O O . LYS A 1 187 ? -8.975 16.693 20.216 1.00 94.88 187 LYS A O 1
ATOM 1449 N N . LEU A 1 188 ? -8.393 14.854 19.063 1.00 95.88 188 LEU A N 1
ATOM 1450 C CA . LEU A 1 188 ? -9.720 14.223 19.124 1.00 95.88 188 LEU A CA 1
ATOM 1451 C C . LEU A 1 188 ? -9.966 13.454 20.434 1.00 95.88 188 LEU A C 1
ATOM 1453 O O . LEU A 1 188 ? -11.100 13.054 20.715 1.00 95.88 188 LEU A O 1
ATOM 1457 N N . ARG A 1 189 ? -8.906 13.249 21.232 1.00 95.56 189 ARG A N 1
ATOM 1458 C CA . ARG A 1 189 ? -8.896 12.483 22.488 1.00 95.56 189 ARG A CA 1
ATOM 1459 C C . ARG A 1 189 ? -9.502 11.088 22.328 1.00 95.56 189 ARG A C 1
ATOM 1461 O O . ARG A 1 189 ? -10.304 10.656 23.155 1.00 95.56 189 ARG A O 1
ATOM 1468 N N . ARG A 1 1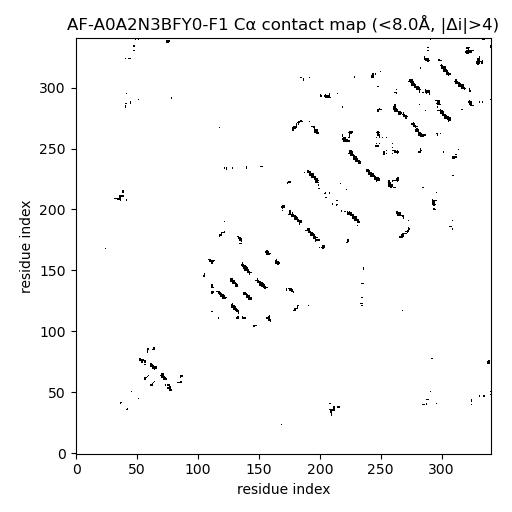90 ? -9.144 10.414 21.236 1.00 96.44 190 ARG A N 1
ATOM 1469 C CA . ARG A 1 190 ? -9.571 9.049 20.910 1.00 96.44 190 ARG A CA 1
ATOM 1470 C C . ARG A 1 190 ? -8.615 8.401 19.916 1.00 96.44 190 ARG A C 1
ATOM 1472 O O . ARG A 1 190 ? -7.790 9.086 19.306 1.00 96.44 190 ARG A O 1
ATOM 1479 N N . ASN A 1 191 ? -8.752 7.089 19.752 1.00 97.88 191 ASN A N 1
ATOM 1480 C CA . ASN A 1 191 ? -8.090 6.365 18.675 1.00 97.88 191 ASN A CA 1
ATOM 1481 C C . ASN A 1 191 ? -8.636 6.837 17.322 1.00 97.88 191 ASN A C 1
ATOM 1483 O O . ASN A 1 191 ? -9.837 7.069 17.162 1.00 97.88 191 ASN A O 1
ATOM 1487 N N . VAL A 1 192 ? -7.734 6.981 16.363 1.00 98.25 192 VAL A N 1
ATOM 1488 C CA . VAL A 1 192 ? -8.020 7.304 14.972 1.00 98.25 192 VAL A CA 1
ATOM 1489 C C . VAL A 1 192 ? -7.454 6.181 14.123 1.00 98.25 192 VAL A C 1
ATOM 1491 O O . VAL A 1 192 ? -6.300 5.795 14.308 1.00 98.25 192 VAL A O 1
ATOM 1494 N N . LEU A 1 193 ? -8.273 5.674 13.209 1.00 97.56 193 LEU A N 1
ATOM 1495 C CA . LEU A 1 193 ? -7.888 4.675 12.226 1.00 97.56 193 LEU A CA 1
ATOM 1496 C C . LEU A 1 193 ? -7.666 5.372 10.886 1.00 97.56 193 LEU A C 1
ATOM 1498 O O . LEU A 1 193 ? -8.551 6.073 10.399 1.00 97.56 193 LEU A O 1
ATOM 1502 N N . VAL A 1 194 ? -6.499 5.172 10.287 1.00 97.19 194 VAL A N 1
ATOM 1503 C CA . VAL A 1 194 ? -6.229 5.527 8.893 1.00 97.19 194 VAL A CA 1
ATOM 1504 C C . VAL A 1 194 ? -6.245 4.239 8.088 1.00 97.19 194 VAL A C 1
ATOM 1506 O O . VAL A 1 194 ? -5.473 3.332 8.388 1.00 97.19 194 VAL A O 1
ATOM 1509 N N . ALA A 1 195 ? -7.135 4.158 7.105 1.00 95.00 195 ALA A N 1
ATOM 1510 C CA . ALA A 1 195 ? -7.255 3.034 6.187 1.00 95.00 195 ALA A CA 1
ATOM 1511 C C . ALA A 1 195 ? -6.753 3.446 4.809 1.00 95.00 195 ALA A C 1
ATOM 1513 O O . ALA A 1 195 ? -7.277 4.400 4.225 1.00 95.00 195 ALA A O 1
ATOM 1514 N N . SER A 1 196 ? -5.764 2.726 4.303 1.00 94.56 196 SER A N 1
ATOM 1515 C CA . SER A 1 196 ? -5.242 2.903 2.955 1.00 94.56 196 SER A CA 1
ATOM 1516 C C . SER A 1 196 ? -6.137 2.231 1.913 1.00 94.56 196 SER A C 1
ATOM 1518 O O . SER A 1 196 ? -6.752 1.203 2.178 1.00 94.56 196 SER A O 1
ATOM 1520 N N . TYR A 1 197 ? -6.204 2.820 0.726 1.00 94.12 197 TYR A N 1
ATOM 1521 C CA . TYR A 1 197 ? -6.930 2.333 -0.440 1.00 94.12 197 TYR A CA 1
ATOM 1522 C C . TYR A 1 197 ? -6.002 2.456 -1.649 1.00 94.12 197 TYR A C 1
ATOM 1524 O O . TYR A 1 197 ? -5.572 3.554 -2.020 1.00 94.12 197 TYR A O 1
ATOM 1532 N N . GLU A 1 198 ? -5.695 1.320 -2.255 1.00 90.25 198 GLU A N 1
ATOM 1533 C CA . GLU A 1 198 ? -4.832 1.198 -3.424 1.00 90.25 198 GLU A CA 1
ATOM 1534 C C . GLU A 1 198 ? -5.556 0.482 -4.555 1.00 90.25 198 GLU A C 1
ATOM 1536 O O . GLU A 1 198 ? -6.588 -0.168 -4.361 1.00 90.25 198 GLU A O 1
ATOM 1541 N N . ILE A 1 199 ? -4.977 0.583 -5.746 1.00 90.81 199 ILE A N 1
ATOM 1542 C CA . ILE A 1 199 ? -5.287 -0.356 -6.814 1.00 90.81 199 ILE A CA 1
ATOM 1543 C C . ILE A 1 199 ? -4.985 -1.787 -6.347 1.00 90.81 199 ILE A C 1
ATOM 1545 O O . ILE A 1 199 ? -3.996 -2.030 -5.650 1.00 90.81 199 ILE A O 1
ATOM 1549 N N . GLY A 1 200 ? -5.817 -2.754 -6.726 1.00 81.19 200 GLY A N 1
ATOM 1550 C CA . GLY A 1 200 ? -5.555 -4.143 -6.363 1.00 81.19 200 GLY A CA 1
ATOM 1551 C C . GLY A 1 200 ? -4.295 -4.652 -7.067 1.00 81.19 200 GLY A C 1
ATOM 1552 O O . GLY A 1 200 ? -4.025 -4.280 -8.204 1.00 81.19 200 GLY A O 1
ATOM 1553 N N . ARG A 1 201 ? -3.508 -5.502 -6.405 1.00 76.06 201 ARG A N 1
ATOM 1554 C CA . ARG A 1 201 ? -2.296 -6.101 -6.998 1.00 76.06 201 ARG A CA 1
ATOM 1555 C C . ARG A 1 201 ? -2.584 -7.527 -7.464 1.00 76.06 201 ARG A C 1
ATOM 1557 O O . ARG A 1 201 ? -2.635 -7.818 -8.652 1.00 76.06 201 ARG A O 1
ATOM 1564 N N . PHE A 1 202 ? -2.906 -8.393 -6.508 1.00 77.06 202 PHE A N 1
ATOM 1565 C CA . PHE A 1 202 ? -3.096 -9.820 -6.755 1.00 77.06 202 PHE A CA 1
ATOM 1566 C C . PHE A 1 202 ? -4.492 -10.161 -7.284 1.00 77.06 202 PHE A C 1
ATOM 1568 O O . PHE A 1 202 ? -5.500 -9.668 -6.778 1.00 77.06 202 PHE A O 1
ATOM 1575 N N . GLY A 1 203 ? -4.540 -11.075 -8.254 1.00 80.00 203 GLY A N 1
ATOM 1576 C CA . GLY A 1 203 ? -5.783 -11.609 -8.822 1.00 80.00 203 GLY A CA 1
ATOM 1577 C C . GLY A 1 203 ? -6.454 -10.706 -9.862 1.00 80.00 203 GLY A C 1
ATOM 1578 O O . GLY A 1 203 ? -7.473 -11.096 -10.421 1.00 80.00 203 GLY A O 1
ATOM 1579 N N . LEU A 1 204 ? -5.893 -9.525 -10.146 1.00 87.56 204 LEU A N 1
ATOM 1580 C CA . LEU A 1 204 ? -6.415 -8.602 -11.162 1.00 87.56 204 LEU A CA 1
ATOM 1581 C C . LEU A 1 204 ? -5.609 -8.623 -12.459 1.00 87.56 204 LEU A C 1
ATOM 1583 O O . LEU A 1 204 ? -6.177 -8.456 -13.535 1.00 87.56 204 LEU A O 1
ATOM 1587 N N . MET A 1 205 ? -4.299 -8.830 -12.368 1.00 91.25 205 MET A N 1
ATOM 1588 C CA . MET A 1 205 ? -3.367 -8.822 -13.491 1.00 91.25 205 MET A CA 1
ATOM 1589 C C . MET A 1 205 ? -2.215 -9.776 -13.184 1.00 91.25 205 MET A C 1
ATOM 1591 O O . MET A 1 205 ? -1.788 -9.859 -12.039 1.00 91.25 205 MET A O 1
ATOM 1595 N N . GLU A 1 206 ? -1.749 -10.507 -14.187 1.00 89.25 206 GLU A N 1
ATOM 1596 C CA . GLU A 1 206 ? -0.619 -11.437 -14.107 1.00 89.25 206 GLU A CA 1
ATOM 1597 C C . GLU A 1 206 ? 0.600 -10.863 -14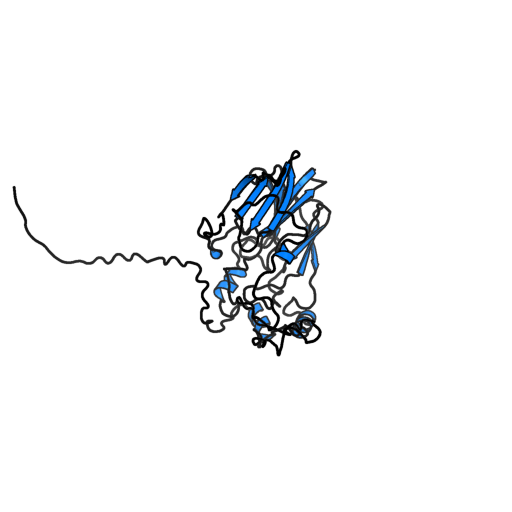.837 1.00 89.25 206 GLU A C 1
ATOM 1599 O O . GLU A 1 206 ? 1.708 -10.889 -14.306 1.00 89.25 206 GLU A O 1
ATOM 1604 N N . ASP A 1 207 ? 0.400 -10.302 -16.036 1.00 91.44 207 ASP A N 1
ATOM 1605 C CA . ASP A 1 207 ? 1.455 -9.656 -16.819 1.00 91.44 207 ASP A CA 1
ATOM 1606 C C . ASP A 1 207 ? 0.923 -8.426 -17.560 1.00 91.44 207 ASP A C 1
ATOM 1608 O O . ASP A 1 207 ? 0.288 -8.506 -18.618 1.00 91.44 207 ASP A O 1
ATOM 1612 N N . LYS A 1 208 ? 1.288 -7.251 -17.043 1.00 93.50 208 LYS A N 1
ATOM 1613 C CA . LYS A 1 208 ? 0.961 -5.935 -17.601 1.00 93.50 208 LYS A CA 1
ATOM 1614 C C . LYS A 1 208 ? 1.295 -5.792 -19.084 1.00 93.50 208 LYS A C 1
ATOM 1616 O O . LYS A 1 208 ? 0.655 -5.006 -19.776 1.00 93.50 208 LYS A O 1
ATOM 1621 N N . ARG A 1 209 ? 2.263 -6.549 -19.608 1.00 93.38 209 ARG A N 1
ATOM 1622 C CA . ARG A 1 209 ? 2.691 -6.464 -21.014 1.00 93.38 209 ARG A CA 1
ATOM 1623 C C . ARG A 1 209 ? 1.779 -7.216 -21.981 1.00 93.38 209 ARG A C 1
ATOM 1625 O O . ARG A 1 209 ? 1.932 -7.067 -23.191 1.00 93.38 209 ARG A O 1
ATOM 1632 N N . ARG A 1 210 ? 0.893 -8.066 -21.465 1.00 94.00 210 ARG A N 1
ATOM 1633 C CA . ARG A 1 210 ? 0.023 -8.963 -22.247 1.00 94.00 210 ARG A CA 1
ATOM 1634 C C . ARG A 1 210 ? -1.455 -8.713 -21.995 1.00 94.00 210 ARG A C 1
ATOM 1636 O O . ARG A 1 210 ? -2.297 -9.218 -22.729 1.00 94.00 210 ARG A O 1
ATOM 1643 N N . GLU A 1 211 ? -1.772 -7.930 -20.970 1.00 94.94 211 GLU A N 1
ATOM 1644 C CA . GLU A 1 211 ? -3.134 -7.744 -20.485 1.00 94.94 211 GLU A CA 1
ATOM 1645 C C . GLU A 1 211 ? -3.557 -6.264 -20.520 1.00 94.94 211 GLU A C 1
ATOM 1647 O O . GLU A 1 211 ? -3.855 -5.669 -19.480 1.00 94.94 211 GLU A O 1
ATOM 1652 N N . PRO A 1 212 ? -3.609 -5.629 -21.708 1.00 95.81 212 PRO A N 1
ATOM 1653 C CA . PRO A 1 212 ? -3.837 -4.188 -21.830 1.00 95.81 212 PRO A CA 1
ATOM 1654 C C . PRO A 1 212 ? -5.187 -3.737 -21.261 1.00 95.81 212 PRO A C 1
ATOM 1656 O O . PRO A 1 212 ? -5.292 -2.623 -20.749 1.00 95.81 212 PRO A O 1
ATOM 1659 N N . ASP A 1 213 ? -6.208 -4.593 -21.307 1.00 95.19 213 ASP A N 1
ATOM 1660 C CA . ASP A 1 213 ? -7.529 -4.284 -20.756 1.00 95.19 213 ASP A CA 1
ATOM 1661 C C . ASP A 1 213 ? -7.496 -4.259 -19.214 1.00 95.19 213 ASP A C 1
ATOM 1663 O O . ASP A 1 213 ? -8.127 -3.404 -18.593 1.00 95.19 213 ASP A O 1
ATOM 1667 N N . LYS A 1 214 ? -6.683 -5.123 -18.584 1.00 94.81 214 LYS A N 1
ATOM 1668 C CA . LYS A 1 214 ? -6.450 -5.112 -17.129 1.00 94.81 214 LYS A CA 1
ATOM 1669 C C . LYS A 1 214 ? -5.593 -3.918 -16.713 1.00 94.81 214 LYS A C 1
ATOM 1671 O O . LYS A 1 214 ? -5.900 -3.276 -15.712 1.00 94.81 214 LYS A O 1
ATOM 1676 N N . VAL A 1 215 ? -4.597 -3.537 -17.516 1.00 96.12 215 VAL A N 1
ATOM 1677 C CA . VAL A 1 215 ? -3.856 -2.278 -17.316 1.00 96.12 215 VAL A CA 1
ATOM 1678 C C . VAL A 1 215 ? -4.809 -1.079 -17.347 1.00 96.12 215 VAL A C 1
ATOM 1680 O O . VAL A 1 215 ? -4.781 -0.249 -16.439 1.00 96.12 215 VAL A O 1
ATOM 1683 N N . ALA A 1 216 ? -5.697 -1.004 -18.342 1.00 95.88 216 ALA A N 1
ATOM 1684 C CA . ALA A 1 216 ? -6.689 0.065 -18.441 1.00 95.88 216 ALA A CA 1
ATOM 1685 C C . ALA A 1 216 ? -7.648 0.086 -17.237 1.00 95.88 216 ALA A C 1
ATOM 1687 O O . ALA A 1 216 ? -7.936 1.161 -16.707 1.00 95.88 216 ALA A O 1
ATOM 1688 N N . ALA A 1 217 ? -8.088 -1.081 -16.757 1.00 93.94 217 ALA A N 1
ATOM 1689 C CA . ALA A 1 217 ? -8.918 -1.187 -15.558 1.00 93.94 217 ALA A CA 1
ATOM 1690 C C . ALA A 1 217 ? -8.207 -0.653 -14.300 1.00 93.94 217 ALA A C 1
ATOM 1692 O O . ALA A 1 217 ? -8.830 0.025 -13.489 1.00 93.94 217 ALA A O 1
ATOM 1693 N N . GLN A 1 218 ? -6.898 -0.879 -14.156 1.00 94.25 218 GLN A N 1
ATOM 1694 C CA . GLN A 1 218 ? -6.103 -0.343 -13.041 1.00 94.25 218 GLN A CA 1
ATOM 1695 C C . GLN A 1 218 ? -5.877 1.176 -13.150 1.00 94.25 218 GLN A C 1
ATOM 1697 O O . GLN A 1 218 ? -5.912 1.904 -12.151 1.00 94.25 218 GLN A O 1
ATOM 1702 N N . ARG A 1 219 ? -5.689 1.702 -14.369 1.00 95.44 219 ARG A N 1
ATOM 1703 C CA . ARG A 1 219 ? -5.647 3.158 -14.600 1.00 95.44 219 ARG A CA 1
ATOM 1704 C C . ARG A 1 219 ? -6.973 3.804 -14.192 1.00 95.44 219 ARG A C 1
ATOM 1706 O O . ARG A 1 219 ? -6.960 4.780 -13.446 1.00 95.44 219 ARG A O 1
ATOM 1713 N N . HIS A 1 220 ? -8.095 3.186 -14.561 1.00 94.75 220 HIS A N 1
ATOM 1714 C CA . HIS A 1 220 ? -9.459 3.623 -14.245 1.00 94.75 220 HIS A CA 1
ATOM 1715 C C . HIS A 1 220 ? -10.082 2.888 -13.053 1.00 94.75 220 HIS A C 1
ATOM 1717 O O . HIS A 1 220 ? -11.273 2.570 -13.069 1.00 94.75 220 HIS A O 1
ATOM 1723 N N . TYR A 1 221 ? -9.280 2.617 -12.019 1.00 93.44 221 TYR A N 1
ATOM 1724 C CA . TYR A 1 221 ? -9.701 1.771 -10.905 1.00 93.44 221 TYR A CA 1
ATOM 1725 C C . TYR A 1 221 ? -11.004 2.258 -10.257 1.00 93.44 221 TYR A C 1
ATOM 1727 O O . TYR A 1 221 ? -11.196 3.450 -10.003 1.00 93.44 221 TYR A O 1
ATOM 1735 N N . ASN A 1 222 ? -11.897 1.313 -9.978 1.00 91.50 222 ASN A N 1
ATOM 1736 C CA . ASN A 1 222 ? -13.266 1.543 -9.506 1.00 91.50 222 ASN A CA 1
ATOM 1737 C C . ASN A 1 222 ? -13.367 1.858 -7.999 1.00 91.50 222 ASN A C 1
ATOM 1739 O O . ASN A 1 222 ? -14.470 1.938 -7.459 1.00 91.50 222 ASN A O 1
ATOM 1743 N N . SER A 1 223 ? -12.235 2.039 -7.320 1.00 92.00 223 SER A N 1
ATOM 1744 C CA . SER A 1 223 ? -12.141 2.358 -5.895 1.00 92.00 223 SER A CA 1
ATOM 1745 C C . SER A 1 223 ? -11.277 3.601 -5.670 1.00 92.00 223 SER A C 1
ATOM 1747 O O . SER A 1 223 ? -10.580 4.072 -6.571 1.00 92.00 223 SER A O 1
ATOM 1749 N N . LEU A 1 224 ? -11.324 4.140 -4.450 1.00 94.75 224 LEU A N 1
ATOM 1750 C CA . LEU A 1 224 ? -10.444 5.220 -4.017 1.00 94.75 224 LEU A CA 1
ATOM 1751 C C . LEU A 1 224 ? -8.972 4.825 -4.216 1.00 94.75 224 LEU A C 1
ATOM 1753 O O . LEU A 1 224 ? -8.549 3.753 -3.799 1.00 94.75 224 LEU A O 1
ATOM 1757 N N . LYS A 1 225 ? -8.185 5.735 -4.782 1.00 95.88 225 LYS A N 1
ATOM 1758 C CA . LYS A 1 225 ? -6.725 5.714 -4.768 1.00 95.88 225 LYS A CA 1
ATOM 1759 C C . LYS A 1 225 ? -6.243 6.717 -3.725 1.00 95.88 225 LYS A C 1
ATOM 1761 O O . LYS A 1 225 ? -5.944 7.870 -4.029 1.00 95.88 225 LYS A O 1
ATOM 1766 N N . GLY A 1 226 ? -6.202 6.302 -2.464 1.00 96.75 226 GLY A N 1
ATOM 1767 C CA . GLY A 1 226 ? -5.812 7.183 -1.371 1.00 96.75 226 GLY A CA 1
ATOM 1768 C C . GLY A 1 226 ? -6.080 6.604 0.005 1.00 96.75 226 GLY A C 1
ATOM 1769 O O . GLY A 1 226 ? -5.746 5.459 0.253 1.00 96.75 226 GLY A O 1
ATOM 1770 N N . PHE A 1 227 ? -6.639 7.380 0.928 1.00 97.38 227 PHE A N 1
ATOM 1771 C CA . PHE A 1 227 ? -6.924 6.905 2.280 1.00 97.38 227 PHE A CA 1
ATOM 1772 C C . PHE A 1 227 ? -8.187 7.530 2.873 1.00 97.38 227 PHE A C 1
ATOM 1774 O O . PHE A 1 227 ? -8.614 8.631 2.506 1.00 97.38 227 PHE A O 1
ATOM 1781 N N . LYS A 1 228 ? -8.771 6.823 3.839 1.00 97.31 228 LYS A N 1
ATOM 1782 C CA . LYS A 1 228 ? -9.865 7.307 4.686 1.00 97.31 228 LYS A CA 1
ATOM 1783 C C . LYS A 1 228 ? -9.414 7.371 6.137 1.00 97.31 228 LYS A C 1
ATOM 1785 O O . LYS A 1 228 ? -8.613 6.552 6.584 1.00 97.31 228 LYS A O 1
ATOM 1790 N N . VAL A 1 229 ? -9.948 8.334 6.877 1.00 98.31 229 VAL A N 1
ATOM 1791 C CA . VAL A 1 229 ? -9.655 8.532 8.299 1.00 98.31 229 VAL A CA 1
ATOM 1792 C C . VAL A 1 229 ? -10.938 8.386 9.096 1.00 98.31 229 VAL A C 1
ATOM 1794 O O . VAL A 1 229 ? -11.938 9.036 8.790 1.00 98.31 229 VAL A O 1
ATOM 1797 N N . TYR A 1 230 ? -10.891 7.564 10.137 1.00 98.31 230 TYR A N 1
ATOM 1798 C CA . TYR A 1 230 ? -12.017 7.278 11.008 1.00 98.31 230 TYR A CA 1
ATOM 1799 C C . TYR A 1 230 ? -11.708 7.662 12.451 1.00 98.31 230 TYR A C 1
ATOM 1801 O O . TYR A 1 230 ? -10.703 7.237 13.024 1.00 98.31 230 TYR A O 1
ATOM 1809 N N . ALA A 1 231 ? -12.603 8.420 13.073 1.00 98.31 231 ALA A N 1
ATOM 1810 C CA . ALA A 1 231 ? -12.614 8.599 14.513 1.00 98.31 231 ALA A CA 1
ATOM 1811 C C . ALA A 1 231 ? -13.259 7.364 15.162 1.00 98.31 231 ALA A C 1
ATOM 1813 O O . ALA A 1 231 ? -14.408 7.029 14.871 1.00 98.31 231 ALA A O 1
ATOM 1814 N N . MET A 1 232 ? -12.538 6.669 16.043 1.00 98.25 232 MET A N 1
ATOM 1815 C CA . MET A 1 232 ? -13.043 5.438 16.656 1.00 98.25 232 MET A CA 1
ATOM 1816 C C . MET A 1 232 ? -13.725 5.742 17.995 1.00 98.25 232 MET A C 1
ATOM 1818 O O . MET A 1 232 ? -13.058 5.933 19.014 1.00 98.25 232 MET A O 1
ATOM 1822 N N . ASN A 1 233 ? -15.061 5.750 18.014 1.00 97.56 233 ASN A N 1
ATOM 1823 C CA . ASN A 1 233 ? -15.861 5.905 19.242 1.00 97.56 233 ASN A CA 1
ATOM 1824 C C . ASN A 1 233 ? -16.045 4.578 19.998 1.00 97.56 233 ASN A C 1
ATOM 1826 O O . ASN A 1 233 ? -16.591 4.535 21.101 1.00 97.56 233 ASN A O 1
ATOM 1830 N N . GLY A 1 234 ? -15.565 3.482 19.418 1.00 97.38 234 GLY A N 1
ATOM 1831 C CA . GLY A 1 234 ? -15.521 2.163 20.017 1.00 97.38 234 GLY A CA 1
ATOM 1832 C C . GLY A 1 234 ? -14.743 1.187 19.136 1.00 97.38 234 GLY A C 1
ATOM 1833 O O . GLY A 1 234 ? -14.239 1.575 18.080 1.00 97.38 234 GLY A O 1
ATOM 1834 N N . PRO A 1 235 ? -14.633 -0.079 19.566 1.00 96.75 235 PRO A N 1
ATOM 1835 C CA . PRO A 1 235 ? -13.760 -1.040 18.910 1.00 96.75 235 PRO A CA 1
ATOM 1836 C C . PRO A 1 235 ? -14.317 -1.588 17.592 1.00 96.75 235 PRO A C 1
ATOM 1838 O O . PRO A 1 235 ? -13.567 -2.194 16.850 1.00 96.75 235 PRO A O 1
ATOM 1841 N N . THR A 1 236 ? -15.602 -1.414 17.282 1.00 96.50 236 THR A N 1
ATOM 1842 C CA . THR A 1 236 ? -16.265 -2.055 16.133 1.00 96.50 236 THR A CA 1
ATOM 1843 C C . THR A 1 236 ? -16.714 -1.034 15.079 1.00 96.50 236 THR A C 1
ATOM 1845 O O . THR A 1 236 ? -16.963 0.117 15.450 1.00 96.50 236 THR A O 1
ATOM 1848 N N . PRO A 1 237 ? -16.820 -1.415 13.785 1.00 94.75 237 PRO A N 1
ATOM 1849 C CA . PRO A 1 237 ? -17.091 -0.483 12.684 1.00 94.75 237 PRO A CA 1
ATOM 1850 C C . PRO A 1 237 ? -18.380 0.329 12.813 1.00 94.75 237 PRO A C 1
ATOM 1852 O O . PRO A 1 237 ? -18.410 1.483 12.401 1.00 94.75 237 PRO A O 1
ATOM 1855 N N . ASP A 1 238 ? -19.415 -0.210 13.463 1.00 96.25 238 ASP A N 1
ATOM 1856 C CA . ASP A 1 238 ? -20.658 0.511 13.790 1.00 96.25 238 ASP A CA 1
ATOM 1857 C C . ASP A 1 238 ? -20.435 1.746 14.685 1.00 96.25 238 ASP A C 1
ATOM 1859 O O . ASP A 1 238 ? -21.317 2.590 14.825 1.00 96.25 238 ASP A O 1
ATOM 1863 N N . LYS A 1 239 ? -19.248 1.866 15.291 1.00 97.62 239 LYS A N 1
ATOM 1864 C CA . LYS A 1 239 ? -18.837 2.972 16.167 1.00 97.62 239 LYS A CA 1
ATOM 1865 C C . LYS A 1 239 ? -17.719 3.812 15.560 1.00 97.62 239 LYS A C 1
ATOM 1867 O O . LYS A 1 239 ? -17.100 4.605 16.275 1.00 97.62 239 LYS A O 1
ATOM 1872 N N . TRP A 1 240 ? -17.400 3.612 14.289 1.00 97.31 240 TRP A N 1
ATOM 1873 C CA . TRP A 1 240 ? -16.407 4.413 13.589 1.00 97.31 240 TRP A CA 1
ATOM 1874 C C . TRP A 1 240 ? -17.105 5.521 12.817 1.00 97.31 240 TRP A C 1
ATOM 1876 O O . TRP A 1 240 ? -18.098 5.302 12.133 1.00 97.31 240 TRP A O 1
ATOM 1886 N N . GLU A 1 241 ? -16.568 6.725 12.929 1.00 98.38 241 GLU A N 1
ATOM 1887 C CA . GLU A 1 241 ? -17.060 7.896 12.220 1.00 98.38 241 GLU A CA 1
ATOM 1888 C C . GLU A 1 241 ? -16.046 8.266 11.142 1.00 98.38 241 GLU A C 1
ATOM 1890 O O . GLU A 1 241 ? -14.898 8.569 11.463 1.00 98.38 241 GLU A O 1
ATOM 1895 N N . LEU A 1 242 ? -16.443 8.221 9.868 1.00 98.19 242 LEU A N 1
ATOM 1896 C CA . LEU A 1 242 ? -15.605 8.700 8.770 1.00 98.19 242 LEU A CA 1
ATOM 1897 C C . LEU A 1 242 ? -15.453 10.221 8.887 1.00 98.19 242 LEU A C 1
ATOM 1899 O O . LEU A 1 242 ? -16.429 10.949 8.736 1.00 98.19 242 LEU A O 1
ATOM 1903 N N . ILE A 1 243 ? -14.231 10.691 9.130 1.00 98.62 243 ILE A N 1
ATOM 1904 C CA . ILE A 1 243 ? -13.934 12.117 9.333 1.00 98.62 243 ILE A CA 1
ATOM 1905 C C . ILE A 1 243 ? -13.145 12.743 8.18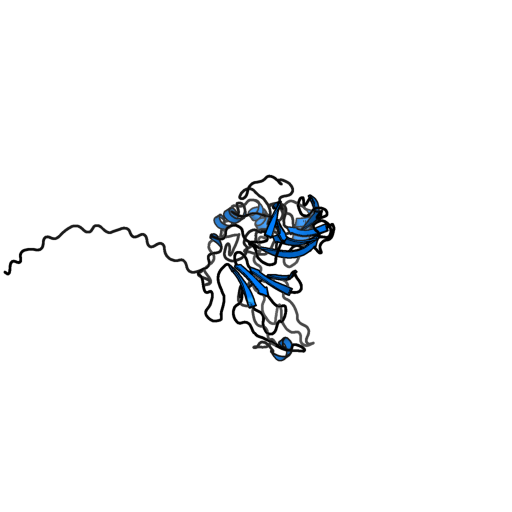4 1.00 98.62 243 ILE A C 1
ATOM 1907 O O . ILE A 1 243 ? -13.182 13.958 8.025 1.00 98.62 243 ILE A O 1
ATOM 1911 N N . ALA A 1 244 ? -12.456 11.946 7.361 1.00 98.31 244 ALA A N 1
ATOM 1912 C CA . ALA A 1 244 ? -11.799 12.444 6.157 1.00 98.31 244 ALA A CA 1
ATOM 1913 C C . ALA A 1 244 ? -11.668 11.366 5.076 1.00 98.31 244 ALA A C 1
ATOM 1915 O O . ALA A 1 244 ? -11.543 10.177 5.358 1.00 98.31 244 ALA A O 1
ATOM 1916 N N . THR A 1 245 ? -11.648 11.805 3.820 1.00 97.81 245 THR A N 1
ATOM 1917 C CA . THR A 1 245 ? -11.261 11.012 2.647 1.00 97.81 245 THR A CA 1
ATOM 1918 C C . THR A 1 245 ? -10.299 11.851 1.815 1.00 97.81 245 THR A C 1
ATOM 1920 O O . THR A 1 245 ? -10.555 13.039 1.594 1.00 97.81 245 THR A O 1
ATOM 1923 N N . ARG A 1 246 ? -9.176 11.272 1.393 1.00 97.88 246 ARG A N 1
ATOM 1924 C CA . ARG A 1 246 ? -8.161 11.943 0.573 1.00 97.88 246 ARG A CA 1
ATOM 1925 C C . ARG A 1 246 ? -7.687 11.002 -0.527 1.00 97.88 246 ARG A C 1
ATOM 1927 O O . ARG A 1 246 ? -7.472 9.823 -0.272 1.00 97.88 246 ARG A O 1
ATOM 1934 N N . THR A 1 247 ? -7.516 11.536 -1.731 1.00 97.88 247 THR A N 1
ATOM 1935 C CA . THR A 1 247 ? -6.768 10.870 -2.806 1.00 97.88 247 THR A CA 1
ATOM 1936 C C . THR A 1 247 ? -5.272 11.142 -2.635 1.00 97.88 247 THR A C 1
ATOM 1938 O O . THR A 1 247 ? -4.893 12.204 -2.135 1.00 97.88 247 THR A O 1
ATOM 1941 N N . THR A 1 248 ? -4.423 10.202 -3.049 1.00 98.00 248 THR A N 1
ATOM 1942 C CA . THR A 1 248 ? -2.970 10.429 -3.166 1.00 98.00 248 THR A CA 1
ATOM 1943 C C . THR A 1 248 ? -2.583 11.090 -4.487 1.00 98.00 248 THR A C 1
ATOM 1945 O O . THR A 1 248 ? -1.434 11.497 -4.646 1.00 98.00 248 THR A O 1
ATOM 1948 N N . ASP A 1 249 ? -3.521 11.259 -5.421 1.00 97.75 249 ASP A N 1
ATOM 1949 C CA . ASP A 1 249 ? -3.359 12.149 -6.575 1.00 97.75 249 ASP A CA 1
ATOM 1950 C C . ASP A 1 249 ? -3.413 13.612 -6.103 1.00 97.75 249 ASP A C 1
ATOM 1952 O O . ASP A 1 249 ? -4.416 14.317 -6.226 1.00 97.75 249 ASP A O 1
ATOM 1956 N N . TYR A 1 250 ? -2.323 14.062 -5.480 1.00 96.81 250 TYR A N 1
ATOM 1957 C CA . TYR A 1 250 ? -2.244 15.386 -4.863 1.00 96.81 250 TYR A CA 1
ATOM 1958 C C . TYR A 1 250 ? -2.290 16.522 -5.896 1.00 96.81 250 TYR A C 1
ATOM 1960 O O . TYR A 1 250 ? -2.556 17.669 -5.533 1.00 96.81 250 TYR A O 1
ATOM 1968 N N . LYS A 1 251 ? -2.020 16.221 -7.174 1.00 96.94 251 LYS A N 1
ATOM 1969 C CA . LYS A 1 251 ? -2.113 17.178 -8.285 1.00 96.94 251 LYS A CA 1
ATOM 1970 C C . LYS A 1 251 ? -3.564 17.377 -8.726 1.00 96.94 251 LYS A C 1
ATOM 1972 O O . LYS A 1 251 ? -3.911 18.471 -9.166 1.00 96.94 251 LYS A O 1
ATOM 1977 N N . HIS A 1 252 ? -4.415 16.367 -8.542 1.00 97.38 252 HIS A N 1
ATOM 1978 C CA . HIS A 1 252 ? -5.843 16.420 -8.851 1.00 97.38 252 HIS A CA 1
ATOM 1979 C C . HIS A 1 252 ? -6.688 15.980 -7.640 1.00 97.38 252 HIS A C 1
ATOM 1981 O O . HIS A 1 252 ? -7.428 14.997 -7.709 1.00 97.38 252 HIS A O 1
ATOM 1987 N N . PRO A 1 253 ? -6.659 16.728 -6.518 1.00 96.12 253 PRO A N 1
ATOM 1988 C CA . PRO A 1 253 ? -7.287 16.304 -5.263 1.00 96.12 253 PRO A CA 1
ATOM 1989 C C . PRO A 1 253 ? -8.820 16.174 -5.336 1.00 96.12 253 PRO A C 1
ATOM 1991 O O . PRO A 1 253 ? -9.429 15.579 -4.449 1.00 96.12 253 PRO A O 1
ATOM 1994 N N . GLY A 1 254 ? -9.447 16.740 -6.374 1.00 96.50 254 GLY A N 1
ATOM 1995 C CA . GLY A 1 254 ? -10.880 16.630 -6.656 1.00 96.50 254 GLY A CA 1
ATOM 1996 C C . GLY A 1 254 ? -11.250 15.571 -7.700 1.00 96.50 254 GLY A C 1
ATOM 1997 O O . GLY A 1 254 ? -12.422 15.490 -8.063 1.00 96.50 254 GLY A O 1
ATOM 1998 N N . ALA A 1 255 ? -10.290 14.795 -8.215 1.00 97.25 255 ALA A N 1
ATOM 1999 C CA . ALA A 1 255 ? -10.572 13.765 -9.209 1.00 97.25 255 ALA A CA 1
ATOM 2000 C C . ALA A 1 255 ? -11.509 12.690 -8.621 1.00 97.25 255 ALA A C 1
ATOM 2002 O O . ALA A 1 255 ? -11.220 12.137 -7.548 1.00 97.25 255 ALA A O 1
ATOM 2003 N N . PRO A 1 256 ? -12.631 12.375 -9.294 1.00 96.81 256 PRO A N 1
ATOM 2004 C CA . PRO A 1 256 ? -13.519 11.315 -8.842 1.00 96.81 256 PRO A CA 1
ATOM 2005 C C . PRO A 1 256 ? -12.851 9.941 -8.989 1.00 96.81 256 PRO A C 1
ATOM 2007 O O . PRO A 1 256 ? -11.892 9.762 -9.744 1.00 96.81 256 PRO A O 1
ATOM 2010 N N . ILE A 1 257 ? -13.392 8.949 -8.280 1.00 95.44 257 ILE A N 1
ATOM 2011 C CA . ILE A 1 257 ? -13.020 7.537 -8.455 1.00 95.44 257 ILE A CA 1
ATOM 2012 C C . ILE A 1 257 ? -13.121 7.156 -9.946 1.00 95.44 257 ILE A C 1
ATOM 2014 O O . ILE A 1 257 ? -14.023 7.616 -10.647 1.00 95.44 257 ILE A O 1
ATOM 2018 N N . GLY A 1 258 ? -12.162 6.369 -10.442 1.00 95.06 258 GLY A N 1
ATOM 2019 C CA . GLY A 1 258 ? -12.000 6.048 -11.868 1.00 95.06 258 GLY A CA 1
ATOM 2020 C C . GLY A 1 258 ? -11.221 7.086 -12.691 1.00 95.06 258 GLY A C 1
ATOM 2021 O O . GLY A 1 258 ? -10.834 6.798 -13.825 1.00 95.06 258 GLY A O 1
ATOM 2022 N N . GLN A 1 259 ? -10.959 8.277 -12.138 1.00 97.38 259 GLN A N 1
ATOM 2023 C CA . GLN A 1 259 ? -10.163 9.338 -12.781 1.00 97.38 259 GLN A CA 1
ATOM 2024 C C . GLN A 1 259 ? -8.917 9.741 -11.979 1.00 97.38 259 GLN A C 1
ATOM 2026 O O . GLN A 1 259 ? -8.120 10.548 -12.450 1.00 97.38 259 GLN A O 1
ATOM 2031 N N . GLN A 1 260 ? -8.745 9.194 -10.774 1.00 97.50 260 GLN A N 1
ATOM 2032 C CA . GLN A 1 260 ? -7.555 9.403 -9.949 1.00 97.50 260 GLN A CA 1
ATOM 2033 C C . GLN A 1 260 ? -6.342 8.709 -10.581 1.00 97.50 260 GLN A C 1
ATOM 2035 O O . GLN A 1 260 ? -6.423 7.540 -10.979 1.00 97.50 260 GLN A O 1
ATOM 2040 N N . GLN A 1 261 ? -5.211 9.407 -10.643 1.00 97.44 261 GLN A N 1
ATOM 2041 C CA . GLN A 1 261 ? -3.952 8.831 -11.116 1.00 97.44 261 GLN A CA 1
ATOM 2042 C C . GLN A 1 261 ? -3.167 8.154 -9.988 1.00 97.44 261 GLN A C 1
ATOM 2044 O O . GLN A 1 261 ? -3.518 8.240 -8.808 1.00 97.44 261 GLN A O 1
ATOM 2049 N N . GLY A 1 262 ? -2.083 7.474 -10.363 1.00 97.06 262 GLY A N 1
ATOM 2050 C CA . GLY A 1 262 ? -1.178 6.875 -9.392 1.00 97.06 262 GLY A CA 1
ATOM 2051 C C . GLY A 1 262 ? -1.713 5.571 -8.805 1.00 97.06 262 GLY A C 1
ATOM 2052 O O . GLY A 1 262 ? -2.645 4.956 -9.330 1.00 97.06 262 GLY A O 1
ATOM 2053 N N . SER A 1 263 ? -1.098 5.142 -7.706 1.00 96.12 263 SER A N 1
ATOM 2054 C CA . SER A 1 263 ? -1.355 3.832 -7.095 1.00 96.12 263 SER A CA 1
ATOM 2055 C C . SER A 1 263 ? -2.449 3.824 -6.031 1.00 96.12 263 SER A C 1
ATOM 2057 O O . SER A 1 263 ? -2.969 2.765 -5.693 1.00 96.12 263 SER A O 1
ATOM 2059 N N . GLY A 1 264 ? -2.755 4.982 -5.449 1.00 96.06 264 GLY A N 1
ATOM 2060 C CA . GLY A 1 264 ? -3.383 5.049 -4.130 1.00 96.06 264 GLY A CA 1
ATOM 2061 C C . GLY A 1 264 ? -2.377 4.885 -2.991 1.00 96.06 264 GLY A C 1
ATOM 2062 O O . GLY A 1 264 ? -1.165 4.870 -3.233 1.00 96.06 264 GLY A O 1
ATOM 2063 N N . ALA A 1 265 ? -2.875 4.784 -1.756 1.00 95.56 265 ALA A N 1
ATOM 2064 C CA . ALA A 1 265 ? -2.030 4.541 -0.590 1.00 95.56 265 ALA A CA 1
ATOM 2065 C C . ALA A 1 265 ? -1.784 3.038 -0.441 1.00 95.56 265 ALA A C 1
ATOM 2067 O O . ALA A 1 265 ? -2.725 2.267 -0.265 1.00 95.56 265 ALA A O 1
ATOM 2068 N N . LEU A 1 266 ? -0.520 2.634 -0.507 1.00 91.94 266 LEU A N 1
ATOM 2069 C CA . LEU A 1 266 ? -0.115 1.244 -0.344 1.00 91.94 266 LEU A CA 1
ATOM 2070 C C . LEU A 1 266 ? -0.002 0.898 1.139 1.00 91.94 266 LEU A C 1
ATOM 2072 O O . LEU A 1 266 ? 0.558 1.677 1.919 1.00 91.94 266 LEU A O 1
ATOM 2076 N N . ASP A 1 267 ? -0.426 -0.320 1.485 1.00 88.75 267 ASP A N 1
ATOM 2077 C CA . ASP A 1 267 ? -0.169 -0.934 2.790 1.00 88.75 267 ASP A CA 1
ATOM 2078 C C . ASP A 1 267 ? -0.600 -0.041 3.973 1.00 88.75 267 ASP A C 1
ATOM 2080 O O . ASP A 1 267 ? -1.518 0.765 3.858 1.00 88.75 267 ASP A O 1
ATOM 2084 N N . ALA A 1 268 ? -0.018 -0.216 5.160 1.00 90.94 268 ALA A N 1
ATOM 2085 C CA . ALA A 1 268 ? -0.365 0.585 6.331 1.00 90.94 268 ALA A CA 1
ATOM 2086 C C . ALA A 1 268 ? 0.432 1.899 6.360 1.00 90.94 268 ALA A C 1
ATOM 2088 O O . ALA A 1 268 ? 1.660 1.906 6.246 1.00 90.94 268 ALA A O 1
ATOM 2089 N N . ALA A 1 269 ? -0.258 3.022 6.572 1.00 94.12 269 ALA A N 1
ATOM 2090 C CA . ALA A 1 269 ? 0.400 4.313 6.731 1.00 94.12 269 ALA A CA 1
ATOM 2091 C C . ALA A 1 269 ? 1.238 4.354 8.018 1.00 94.12 269 ALA A C 1
ATOM 2093 O O . ALA A 1 269 ? 0.819 3.915 9.084 1.00 94.12 269 ALA A O 1
ATOM 2094 N N . THR A 1 270 ? 2.416 4.950 7.966 1.00 95.75 270 THR A N 1
ATOM 2095 C CA . THR A 1 270 ? 3.247 5.161 9.147 1.00 95.75 270 THR A CA 1
ATOM 2096 C C . THR A 1 270 ? 2.802 6.429 9.875 1.00 95.75 270 THR A C 1
ATOM 2098 O O . THR A 1 270 ? 3.110 7.549 9.462 1.00 95.75 270 THR A O 1
ATOM 2101 N N . TRP A 1 271 ? 2.059 6.258 10.971 1.00 97.19 271 TRP A N 1
ATOM 2102 C CA . TRP A 1 271 ? 1.588 7.354 11.815 1.00 97.19 271 TRP A CA 1
ATOM 2103 C C . TRP A 1 271 ? 1.409 6.917 13.268 1.00 97.19 271 TRP A C 1
ATOM 2105 O O . TRP A 1 271 ? 0.832 5.874 13.555 1.00 97.19 271 TRP A O 1
ATOM 2115 N N . TRP A 1 272 ? 1.858 7.759 14.198 1.00 95.81 272 TRP A N 1
ATOM 2116 C CA . TRP A 1 272 ? 1.824 7.473 15.638 1.00 95.81 272 TRP A CA 1
ATOM 2117 C C . TRP A 1 272 ? 0.989 8.492 16.426 1.00 95.81 272 TRP A C 1
ATOM 2119 O O . TRP A 1 272 ? 1.252 8.745 17.600 1.00 95.81 272 TRP A O 1
ATOM 2129 N N . GLY A 1 273 ? 0.006 9.131 15.780 1.00 96.19 273 GLY A N 1
ATOM 2130 C CA . GLY A 1 273 ? -0.860 10.134 16.421 1.00 96.19 273 GLY A CA 1
ATOM 2131 C C . GLY A 1 273 ? -0.245 11.537 16.512 1.00 96.19 273 GLY A C 1
ATOM 2132 O O . GLY A 1 273 ? -0.794 12.420 17.175 1.00 96.19 273 GLY A O 1
ATOM 2133 N N . GLY A 1 274 ? 0.920 11.732 15.886 1.00 96.19 274 GLY A N 1
ATOM 2134 C CA . GLY A 1 274 ? 1.634 13.004 15.814 1.00 96.19 274 GLY A CA 1
ATOM 2135 C C . GLY A 1 274 ? 1.197 13.879 14.639 1.00 96.19 274 GLY A C 1
ATOM 2136 O O . GLY A 1 274 ? 0.210 13.598 13.964 1.00 96.19 274 GLY A O 1
ATOM 2137 N N . LYS A 1 275 ? 1.973 14.936 14.381 1.00 97.50 275 LYS A N 1
ATOM 2138 C CA . LYS A 1 275 ? 1.682 15.901 13.316 1.00 97.50 275 LYS A CA 1
ATOM 2139 C C . LYS A 1 275 ? 1.828 15.323 11.910 1.00 97.50 275 LYS A C 1
ATOM 2141 O O . LYS A 1 275 ? 1.051 15.690 11.052 1.00 97.50 275 LYS A O 1
ATOM 2146 N N . TYR A 1 276 ? 2.792 14.443 11.655 1.00 98.44 276 TYR A N 1
ATOM 2147 C CA . TYR A 1 276 ? 3.042 13.945 10.301 1.00 98.44 276 TYR A CA 1
ATOM 2148 C C . TYR A 1 276 ? 2.763 12.454 10.187 1.00 98.44 276 TYR A C 1
ATOM 2150 O O . TYR A 1 276 ? 3.161 11.675 11.054 1.00 98.44 276 TYR A O 1
ATOM 2158 N N . MET A 1 277 ? 2.104 12.084 9.096 1.00 98.44 277 MET A N 1
ATOM 2159 C CA . MET A 1 277 ? 1.950 10.719 8.610 1.00 98.44 277 MET A CA 1
ATOM 2160 C C . MET A 1 277 ? 2.764 10.551 7.331 1.00 98.44 277 MET A C 1
ATOM 2162 O O . MET A 1 277 ? 2.779 11.449 6.489 1.00 98.44 277 MET A O 1
ATOM 2166 N N . LEU A 1 278 ? 3.405 9.394 7.182 1.00 98.06 278 LEU A N 1
ATOM 2167 C CA . LEU A 1 278 ? 4.047 8.976 5.942 1.00 98.06 278 LEU A CA 1
ATOM 2168 C C . LEU A 1 278 ? 3.269 7.798 5.366 1.00 98.06 278 LEU A C 1
ATOM 2170 O O . LEU A 1 278 ? 3.013 6.829 6.076 1.00 98.06 278 LEU A O 1
ATOM 2174 N N . LEU A 1 279 ? 2.910 7.854 4.091 1.00 96.38 279 LEU A N 1
ATOM 2175 C CA . LEU A 1 279 ? 2.293 6.729 3.386 1.00 96.38 279 LEU A CA 1
ATOM 2176 C C . LEU A 1 279 ? 3.024 6.477 2.075 1.00 96.38 279 LEU A C 1
ATOM 2178 O O . LEU A 1 279 ? 3.544 7.415 1.475 1.00 96.38 279 LEU A O 1
ATOM 2182 N N . SER A 1 280 ? 3.080 5.222 1.643 1.00 96.38 280 SER A N 1
ATOM 2183 C CA . SER A 1 280 ? 3.675 4.851 0.359 1.00 96.38 280 SER A CA 1
ATOM 2184 C C . SER A 1 280 ? 2.662 5.103 -0.759 1.00 96.38 280 SER A C 1
ATOM 2186 O O . SER A 1 280 ? 1.519 4.659 -0.656 1.00 96.38 280 SER A O 1
ATOM 2188 N N . ALA A 1 281 ? 3.048 5.858 -1.789 1.00 97.00 281 ALA A N 1
ATOM 2189 C CA . ALA A 1 281 ? 2.191 6.152 -2.937 1.00 97.00 281 ALA A CA 1
ATOM 2190 C C . ALA A 1 281 ? 2.997 6.622 -4.155 1.00 97.00 281 ALA A C 1
ATOM 2192 O O . ALA A 1 281 ? 3.949 7.403 -4.047 1.00 97.00 281 ALA A O 1
ATOM 2193 N N . ALA A 1 282 ? 2.558 6.189 -5.334 1.00 97.62 282 ALA A N 1
ATOM 2194 C CA . ALA A 1 282 ? 2.823 6.868 -6.591 1.00 97.62 282 ALA A CA 1
ATOM 2195 C C . ALA A 1 282 ? 1.750 7.954 -6.793 1.00 97.62 282 ALA A C 1
ATOM 2197 O O . ALA A 1 282 ? 0.561 7.625 -6.771 1.00 97.62 282 ALA A O 1
ATOM 2198 N N . PRO A 1 283 ? 2.131 9.229 -6.980 1.00 95.56 283 PRO A N 1
ATOM 2199 C CA . PRO A 1 283 ? 1.175 10.326 -7.118 1.00 95.56 283 PRO A CA 1
ATOM 2200 C C . PRO A 1 283 ? 0.509 10.406 -8.496 1.00 95.56 283 PRO A C 1
ATOM 2202 O O . PRO A 1 283 ? -0.536 11.034 -8.619 1.00 95.56 283 PRO A O 1
ATOM 2205 N N . ASP A 1 284 ? 1.122 9.830 -9.531 1.00 97.12 284 ASP A N 1
ATOM 2206 C CA . ASP A 1 284 ? 0.632 9.865 -10.907 1.00 97.12 284 ASP A CA 1
ATOM 2207 C C . ASP A 1 284 ? 1.156 8.673 -11.726 1.00 97.12 284 ASP A C 1
ATOM 2209 O O . ASP A 1 284 ? 1.948 7.857 -11.245 1.00 97.12 284 ASP A O 1
ATOM 2213 N N . ASP A 1 285 ? 0.702 8.568 -12.975 1.00 96.88 285 ASP A N 1
ATOM 2214 C CA . ASP A 1 285 ? 1.026 7.450 -13.865 1.00 96.88 285 ASP A CA 1
ATOM 2215 C C . ASP A 1 285 ? 2.464 7.453 -14.400 1.00 96.88 285 ASP A C 1
ATOM 2217 O O . ASP A 1 285 ? 2.921 6.426 -14.904 1.00 96.88 285 ASP A O 1
ATOM 2221 N N . SER A 1 286 ? 3.207 8.554 -14.225 1.00 97.06 286 SER A N 1
ATOM 2222 C CA . SER A 1 286 ? 4.618 8.623 -14.621 1.00 97.06 286 SER A CA 1
ATOM 2223 C C . SER A 1 286 ? 5.529 7.783 -13.727 1.00 97.06 286 SER A C 1
ATOM 2225 O O . SER A 1 286 ? 6.624 7.408 -14.138 1.00 97.06 286 SER A O 1
ATOM 2227 N N . HIS A 1 287 ? 5.082 7.430 -12.521 1.00 97.38 287 HIS A N 1
ATOM 2228 C CA . HIS A 1 287 ? 5.824 6.594 -11.581 1.00 97.38 287 HIS A CA 1
ATOM 2229 C C . HIS A 1 287 ? 5.748 5.111 -11.979 1.00 97.38 287 HIS A C 1
ATOM 2231 O O . HIS A 1 287 ? 5.228 4.296 -11.226 1.00 97.38 287 HIS A O 1
ATOM 2237 N N . GLY A 1 288 ? 6.199 4.768 -13.187 1.00 95.69 288 GLY A N 1
ATOM 2238 C CA . GLY A 1 288 ? 6.023 3.452 -13.813 1.00 95.69 288 GLY A CA 1
ATOM 2239 C C . GLY A 1 288 ? 7.288 2.595 -13.923 1.00 95.69 288 GLY A C 1
ATOM 2240 O O . GLY A 1 288 ? 7.231 1.528 -14.528 1.00 95.69 288 GLY A O 1
ATOM 2241 N N . LEU A 1 289 ? 8.426 3.033 -13.372 1.00 95.50 289 LEU A N 1
ATOM 2242 C CA . LEU A 1 289 ? 9.683 2.270 -13.398 1.00 95.50 289 LEU A CA 1
ATOM 2243 C C . LEU A 1 289 ? 9.665 1.140 -12.350 1.00 95.50 289 LEU A C 1
ATOM 2245 O O . LEU A 1 289 ? 10.198 1.287 -11.254 1.00 95.50 289 LEU A O 1
ATOM 2249 N N . THR A 1 290 ? 8.997 0.024 -12.658 1.00 92.38 290 THR A N 1
ATOM 2250 C CA . THR A 1 290 ? 8.834 -1.120 -11.742 1.00 92.38 290 THR A CA 1
ATOM 2251 C C . THR A 1 290 ? 8.899 -2.463 -12.467 1.00 92.38 290 THR A C 1
ATOM 2253 O O . THR A 1 290 ? 8.287 -2.634 -13.521 1.00 92.38 290 THR A O 1
ATOM 2256 N N . GLU A 1 291 ? 9.584 -3.437 -11.866 1.00 90.19 291 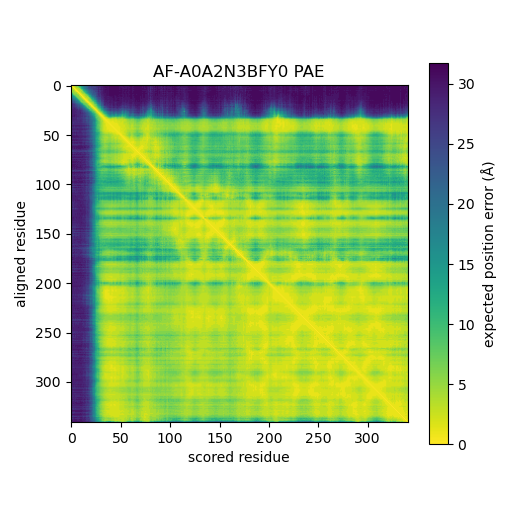GLU A N 1
ATOM 2257 C CA . GLU A 1 291 ? 9.793 -4.781 -12.432 1.00 90.19 291 GLU A CA 1
ATOM 2258 C C . GLU A 1 291 ? 8.613 -5.739 -12.216 1.00 90.19 291 GLU A C 1
ATOM 2260 O O . GLU A 1 291 ? 8.505 -6.756 -12.897 1.00 90.19 291 GLU A O 1
ATOM 2265 N N . TYR A 1 292 ? 7.702 -5.429 -11.286 1.00 90.12 292 TYR A N 1
ATOM 2266 C CA . TYR A 1 292 ? 6.579 -6.318 -10.972 1.00 90.12 292 TYR A CA 1
ATOM 2267 C C . TYR A 1 292 ? 5.644 -6.472 -12.185 1.00 90.12 292 TYR A C 1
ATOM 2269 O O . TYR A 1 292 ? 5.155 -5.456 -12.696 1.00 90.12 292 TYR A O 1
ATOM 2277 N N . PRO A 1 293 ? 5.374 -7.701 -12.663 1.00 90.06 293 PRO A N 1
ATOM 2278 C CA . PRO A 1 293 ? 4.539 -7.922 -13.842 1.00 90.06 293 PRO A CA 1
ATOM 2279 C C . PRO A 1 293 ? 3.054 -7.650 -13.561 1.00 90.06 293 PRO A C 1
ATOM 2281 O O . PRO A 1 293 ? 2.339 -7.194 -14.448 1.00 90.06 293 PRO A O 1
ATOM 2284 N N . ASP A 1 294 ? 2.612 -7.825 -12.319 1.00 91.00 294 ASP A N 1
ATOM 2285 C CA . ASP A 1 294 ? 1.239 -7.633 -11.846 1.00 91.00 294 ASP A CA 1
ATOM 2286 C C . ASP A 1 294 ? 0.972 -6.226 -11.277 1.00 91.00 294 ASP A C 1
ATOM 2288 O O . ASP A 1 294 ? -0.129 -5.937 -10.805 1.00 91.00 294 ASP A O 1
ATOM 2292 N N . TYR A 1 295 ? 1.947 -5.311 -11.349 1.00 93.38 295 TYR A N 1
ATOM 2293 C CA . TYR A 1 295 ? 1.825 -3.973 -10.772 1.00 93.38 295 TYR A CA 1
ATOM 2294 C C . TYR A 1 295 ? 2.354 -2.861 -11.685 1.00 93.38 295 TYR A C 1
ATOM 2296 O O . TYR A 1 295 ? 3.342 -3.008 -12.406 1.00 93.38 295 TYR A O 1
ATOM 2304 N N . LEU A 1 296 ? 1.677 -1.710 -11.652 1.00 95.69 296 LEU A N 1
ATOM 2305 C CA . LEU A 1 296 ? 1.920 -0.608 -12.589 1.00 95.69 296 LEU A CA 1
ATOM 2306 C C . LEU A 1 296 ? 2.819 0.504 -12.051 1.00 95.69 296 LEU A C 1
ATOM 2308 O O . LEU A 1 296 ? 3.285 1.320 -12.844 1.00 95.69 296 LEU A O 1
ATOM 2312 N N . TYR A 1 297 ? 3.039 0.570 -10.737 1.00 96.44 297 TYR A N 1
ATOM 2313 C CA . TYR A 1 297 ? 3.601 1.763 -10.111 1.00 96.44 297 TYR A CA 1
ATOM 2314 C C . TYR A 1 297 ? 4.858 1.479 -9.278 1.00 96.44 297 TYR A C 1
ATOM 2316 O O . TYR A 1 297 ? 4.972 0.447 -8.621 1.00 96.44 297 TYR A O 1
ATOM 2324 N N . SER A 1 298 ? 5.787 2.433 -9.268 1.00 95.69 298 SER A N 1
ATOM 2325 C CA . SER A 1 298 ? 6.922 2.515 -8.349 1.00 95.69 298 SER A CA 1
ATOM 2326 C C . SER A 1 298 ? 6.661 3.633 -7.329 1.00 95.69 298 SER A C 1
ATOM 2328 O O . SER A 1 298 ? 6.918 4.806 -7.617 1.00 95.69 298 SER A O 1
ATOM 2330 N N . PRO A 1 299 ? 6.129 3.305 -6.143 1.00 95.25 299 PRO A N 1
ATOM 2331 C CA . PRO A 1 299 ? 5.688 4.291 -5.164 1.00 95.25 299 PRO A CA 1
ATOM 2332 C C . PRO A 1 299 ? 6.866 4.982 -4.465 1.00 95.25 299 PRO A C 1
ATOM 2334 O O . PRO A 1 299 ? 7.848 4.348 -4.078 1.00 95.25 299 PRO A O 1
ATOM 2337 N N . GLY A 1 300 ? 6.744 6.292 -4.258 1.00 95.31 300 GLY A N 1
ATOM 2338 C CA . GLY A 1 300 ? 7.544 7.028 -3.279 1.00 95.31 300 GLY A CA 1
ATOM 2339 C C . GLY A 1 300 ? 6.826 7.076 -1.928 1.00 95.31 300 GLY A C 1
ATOM 2340 O O . GLY A 1 300 ? 6.019 6.204 -1.611 1.00 95.31 300 GLY A O 1
ATOM 2341 N N . TYR A 1 301 ? 7.056 8.139 -1.159 1.00 97.38 301 TYR A N 1
ATOM 2342 C CA . TYR A 1 301 ? 6.306 8.423 0.066 1.00 97.38 301 TYR A CA 1
ATOM 2343 C C . TYR A 1 301 ? 5.637 9.790 0.004 1.00 97.38 301 TYR A C 1
ATOM 2345 O O . TYR A 1 301 ? 6.261 10.774 -0.376 1.00 97.38 301 TYR A O 1
ATOM 2353 N N . GLN A 1 302 ? 4.390 9.879 0.452 1.00 98.25 302 GLN A N 1
ATOM 2354 C CA . GLN A 1 302 ? 3.741 11.155 0.726 1.00 98.25 302 GLN A CA 1
ATOM 2355 C C . GLN A 1 302 ? 3.786 11.475 2.207 1.00 98.25 302 GLN A C 1
ATOM 2357 O O . GLN A 1 302 ? 3.543 10.608 3.049 1.00 98.25 302 GLN A O 1
ATOM 2362 N N . VAL A 1 303 ? 4.043 12.743 2.507 1.00 98.62 303 VAL A N 1
ATOM 2363 C CA . VAL A 1 303 ? 3.936 13.303 3.849 1.00 98.62 303 VAL A CA 1
ATOM 2364 C C . VAL A 1 303 ? 2.625 14.067 3.949 1.00 98.62 303 VAL A C 1
ATOM 2366 O O . VAL A 1 303 ? 2.341 14.950 3.137 1.00 98.62 303 VAL A O 1
ATOM 2369 N N . TRP A 1 304 ? 1.848 13.740 4.974 1.00 98.69 304 TRP A N 1
ATOM 2370 C CA . TRP A 1 304 ? 0.574 14.376 5.278 1.00 98.69 304 TRP A CA 1
ATOM 2371 C C . TRP A 1 304 ? 0.611 14.980 6.679 1.00 98.69 304 TRP A C 1
ATOM 2373 O O . TRP A 1 304 ? 1.039 14.332 7.635 1.00 98.69 304 TRP A O 1
ATOM 2383 N N . ASP A 1 305 ? 0.162 16.225 6.800 1.00 98.56 305 ASP A N 1
ATOM 2384 C CA . ASP A 1 305 ? -0.115 16.882 8.069 1.00 98.56 305 ASP A CA 1
ATOM 2385 C C . ASP A 1 305 ? -1.443 16.350 8.621 1.00 98.56 305 ASP A C 1
ATOM 2387 O O . ASP A 1 305 ? -2.496 16.473 7.996 1.00 98.56 305 ASP A O 1
ATOM 2391 N N . MET A 1 306 ? -1.351 15.737 9.792 1.00 98.25 306 MET A N 1
ATOM 2392 C CA . MET A 1 306 ? -2.395 15.095 10.580 1.00 98.25 306 MET A CA 1
ATOM 2393 C C . MET A 1 306 ? -2.651 15.849 11.894 1.00 98.25 306 MET A C 1
ATOM 2395 O O . MET A 1 306 ? -3.262 15.295 12.811 1.00 98.25 306 MET A O 1
ATOM 2399 N N . GLU A 1 307 ? -2.188 17.100 12.023 1.00 97.19 307 GLU A N 1
ATOM 2400 C CA . GLU A 1 307 ? -2.503 17.965 13.168 1.00 97.19 307 GLU A CA 1
ATOM 2401 C C . GLU A 1 307 ? -4.021 18.076 13.380 1.00 97.19 307 GLU A C 1
ATOM 2403 O O . GLU A 1 307 ? -4.493 18.074 14.520 1.00 97.19 307 GLU A O 1
ATOM 2408 N N . ASP A 1 308 ? -4.793 18.089 12.289 1.00 97.06 308 ASP A N 1
ATOM 2409 C CA . ASP A 1 308 ? -6.221 17.784 12.290 1.00 97.06 308 ASP A CA 1
ATOM 2410 C C . ASP A 1 308 ? -6.525 16.513 11.484 1.00 97.06 308 ASP A C 1
ATOM 2412 O O . ASP A 1 308 ? -6.570 16.570 10.258 1.00 97.06 308 ASP A O 1
ATOM 2416 N N . PRO A 1 309 ? -6.789 15.363 12.128 1.00 97.88 309 PRO A N 1
ATOM 2417 C CA . PRO A 1 309 ? -7.145 14.149 11.398 1.00 97.88 309 PRO A CA 1
ATOM 2418 C C . PRO A 1 309 ? -8.463 14.247 10.611 1.00 97.88 309 PRO A C 1
ATOM 2420 O O . PRO A 1 309 ? -8.695 13.418 9.735 1.00 97.88 309 PRO A O 1
ATOM 2423 N N . ALA A 1 310 ? -9.325 15.230 10.907 1.00 97.62 310 ALA A N 1
ATOM 2424 C CA . ALA A 1 310 ? -10.533 15.501 10.123 1.00 97.62 310 ALA A CA 1
ATOM 2425 C C . ALA A 1 310 ? -10.252 16.371 8.880 1.00 97.62 310 ALA A C 1
ATOM 2427 O O . ALA A 1 310 ? -11.062 16.421 7.957 1.00 97.62 310 ALA A O 1
ATOM 2428 N N . ASP A 1 311 ? -9.086 17.021 8.818 1.00 97.69 311 ASP A N 1
ATOM 2429 C CA . ASP A 1 311 ? -8.622 17.758 7.643 1.00 97.69 311 ASP A CA 1
ATOM 2430 C C . ASP A 1 311 ? -7.137 17.477 7.340 1.00 97.69 311 ASP A C 1
ATOM 2432 O O . ASP A 1 311 ? -6.297 18.368 7.495 1.00 97.69 311 ASP A O 1
ATOM 2436 N N . PRO A 1 312 ? -6.779 16.249 6.908 1.00 98.25 312 PRO A N 1
ATOM 2437 C CA . PRO A 1 312 ? -5.409 15.938 6.525 1.00 98.25 312 PRO A CA 1
ATOM 2438 C C . PRO A 1 312 ? -4.951 16.799 5.347 1.00 98.25 312 PRO A C 1
ATOM 2440 O O . PRO A 1 312 ? -5.666 16.907 4.341 1.00 98.25 312 PRO A O 1
ATOM 2443 N N . LYS A 1 313 ? -3.740 17.360 5.437 1.00 98.44 313 LYS A N 1
ATOM 2444 C CA . LYS A 1 313 ? -3.173 18.236 4.397 1.00 98.44 313 LYS A CA 1
ATOM 2445 C C . LYS A 1 313 ? -1.927 17.627 3.791 1.00 98.44 313 LYS A C 1
ATOM 2447 O O . LYS A 1 313 ? -1.018 17.223 4.508 1.00 98.44 313 LYS A O 1
ATOM 2452 N N . PHE A 1 314 ? -1.870 17.588 2.467 1.00 98.56 314 PHE A N 1
ATOM 2453 C CA . PHE A 1 314 ? -0.662 17.173 1.769 1.00 98.56 314 PHE A CA 1
ATOM 2454 C C . PHE A 1 314 ? 0.476 18.156 2.071 1.00 98.56 314 PHE A C 1
ATOM 2456 O O . PHE A 1 314 ? 0.280 19.371 2.017 1.00 98.56 314 PHE A O 1
ATOM 2463 N N . VAL A 1 315 ? 1.655 17.627 2.393 1.00 98.56 315 VAL A N 1
ATOM 2464 C CA . VAL A 1 315 ? 2.862 18.416 2.673 1.00 98.56 315 VAL A CA 1
ATOM 2465 C C . VAL A 1 315 ? 3.859 18.258 1.536 1.00 98.56 315 VAL A C 1
ATOM 2467 O O . VAL A 1 315 ? 4.308 19.251 0.966 1.00 98.56 315 VAL A O 1
ATOM 2470 N N . SER A 1 316 ? 4.219 17.018 1.204 1.00 98.12 316 SER A N 1
ATOM 2471 C CA . SER A 1 316 ? 5.207 16.744 0.164 1.00 98.12 316 SER A CA 1
ATOM 2472 C C . SER A 1 316 ? 5.102 15.332 -0.404 1.00 98.12 316 SER A C 1
ATOM 2474 O O . SER A 1 316 ? 4.626 14.404 0.250 1.00 98.12 316 SER A O 1
ATOM 2476 N N . GLN A 1 317 ? 5.599 15.186 -1.632 1.00 97.38 317 GLN A N 1
ATOM 2477 C CA . GLN A 1 317 ? 5.922 13.909 -2.256 1.00 97.38 317 GLN A CA 1
ATOM 2478 C C . GLN A 1 317 ? 7.439 13.725 -2.174 1.00 97.38 317 GLN A C 1
ATOM 2480 O O . GLN A 1 317 ? 8.201 14.600 -2.585 1.00 97.38 317 GLN A O 1
ATOM 2485 N N . ILE A 1 318 ? 7.863 12.580 -1.658 1.00 96.50 318 ILE A N 1
ATOM 2486 C CA . ILE A 1 318 ? 9.246 12.129 -1.609 1.00 96.50 318 ILE A CA 1
ATOM 2487 C C . ILE A 1 318 ? 9.380 11.024 -2.652 1.00 96.50 318 ILE A C 1
ATOM 2489 O O . ILE A 1 318 ? 8.877 9.918 -2.458 1.00 96.50 318 ILE A O 1
ATOM 2493 N N . SER A 1 319 ? 10.060 11.332 -3.749 1.00 94.56 319 SER A N 1
ATOM 2494 C CA . SER A 1 319 ? 10.451 10.355 -4.766 1.00 94.56 319 SER A CA 1
ATOM 2495 C C . SER A 1 319 ? 11.975 10.306 -4.851 1.00 94.56 319 SER A C 1
ATOM 2497 O O . SER A 1 319 ? 12.657 11.281 -4.523 1.00 94.56 319 SER A O 1
ATOM 2499 N N . VAL A 1 320 ? 12.514 9.167 -5.268 1.00 94.00 320 VAL A N 1
ATOM 2500 C CA . VAL A 1 320 ? 13.954 8.963 -5.481 1.00 94.00 320 VAL A CA 1
ATOM 2501 C C . VAL A 1 320 ? 14.237 8.694 -6.960 1.00 94.00 320 VAL A C 1
ATOM 2503 O O . VAL A 1 320 ? 13.329 8.267 -7.680 1.00 94.00 320 VAL A O 1
ATOM 2506 N N . PRO A 1 321 ? 15.474 8.916 -7.444 1.00 95.69 321 PRO A N 1
ATOM 2507 C CA . PRO A 1 321 ? 15.858 8.460 -8.773 1.00 95.69 321 PRO A CA 1
ATOM 2508 C C . PRO A 1 321 ? 15.580 6.960 -8.927 1.00 95.69 321 PRO A C 1
ATOM 2510 O O . PRO A 1 321 ? 15.883 6.174 -8.030 1.00 95.69 321 PRO A O 1
ATOM 2513 N N . GLY A 1 322 ? 14.998 6.572 -10.058 1.00 95.38 322 GLY A N 1
ATOM 2514 C CA . GLY A 1 322 ? 14.649 5.189 -10.377 1.00 95.38 322 GLY A CA 1
ATOM 2515 C C . GLY A 1 322 ? 13.149 4.925 -10.446 1.00 95.38 322 GLY A C 1
ATOM 2516 O O . GLY A 1 322 ? 12.766 3.787 -10.674 1.00 95.38 322 GLY A O 1
ATOM 2517 N N . GLN A 1 323 ? 12.305 5.943 -10.237 1.00 95.56 323 GLN A N 1
ATOM 2518 C CA . GLN A 1 323 ? 10.854 5.754 -10.100 1.00 95.56 323 GLN A CA 1
ATOM 2519 C C . GLN A 1 323 ? 10.032 6.340 -11.253 1.00 95.56 323 GLN A C 1
ATOM 2521 O O . GLN A 1 323 ? 8.970 5.809 -11.574 1.00 95.56 323 GLN A O 1
ATOM 2526 N N . VAL A 1 324 ? 10.510 7.426 -11.868 1.00 96.88 324 VAL A N 1
ATOM 2527 C CA . VAL A 1 324 ? 9.724 8.271 -12.776 1.00 96.88 324 VAL A CA 1
ATOM 2528 C C . VAL A 1 324 ? 10.167 8.103 -14.231 1.00 96.88 324 VAL A C 1
ATOM 2530 O O . VAL A 1 324 ? 11.320 8.356 -14.573 1.00 96.88 324 VAL A O 1
ATOM 2533 N N . LEU A 1 325 ? 9.236 7.714 -15.099 1.00 96.00 325 LEU A N 1
ATOM 2534 C CA . LEU A 1 325 ? 9.401 7.688 -16.554 1.00 96.00 325 LEU A CA 1
ATOM 2535 C C . LEU A 1 325 ? 9.448 9.110 -17.121 1.00 96.00 325 LEU A C 1
ATOM 2537 O O . LEU A 1 325 ? 8.673 9.975 -16.712 1.00 96.00 325 LEU A O 1
ATOM 2541 N N . GLY A 1 326 ? 10.326 9.348 -18.097 1.00 94.50 326 GLY A N 1
ATOM 2542 C CA . GLY A 1 326 ? 10.525 10.665 -18.705 1.00 94.50 326 GLY A CA 1
ATOM 2543 C C . GLY A 1 326 ? 11.392 11.623 -17.880 1.00 94.50 326 GLY A C 1
ATOM 2544 O O . GLY A 1 326 ? 11.757 12.687 -18.381 1.00 94.50 326 GLY A O 1
ATOM 2545 N N . ASP A 1 327 ? 11.771 11.255 -16.651 1.00 96.25 327 ASP A N 1
ATOM 2546 C CA . ASP A 1 327 ? 12.807 11.948 -15.886 1.00 96.25 327 ASP A CA 1
ATOM 2547 C C . ASP A 1 327 ? 14.166 11.282 -16.123 1.00 96.25 327 ASP A C 1
ATOM 2549 O O . ASP A 1 327 ? 14.400 10.141 -15.723 1.00 96.25 327 ASP A O 1
ATOM 2553 N N . LYS A 1 328 ? 15.096 12.011 -16.749 1.00 95.56 328 LYS A N 1
ATOM 2554 C CA . LYS A 1 328 ? 16.403 11.463 -17.135 1.00 95.56 328 LYS A CA 1
ATOM 2555 C C . LYS A 1 328 ? 17.179 10.898 -15.943 1.00 95.56 328 LYS A C 1
ATOM 2557 O O . LYS A 1 328 ? 17.776 9.832 -16.068 1.00 95.56 328 LYS A O 1
ATOM 2562 N N . ALA A 1 329 ? 17.189 11.600 -14.809 1.00 96.31 329 ALA A N 1
ATOM 2563 C CA . ALA A 1 329 ? 17.920 11.146 -13.629 1.00 96.31 329 ALA A CA 1
ATOM 2564 C C . ALA A 1 329 ? 17.334 9.836 -13.086 1.00 96.31 329 ALA A C 1
ATOM 2566 O O . ALA A 1 329 ? 18.081 8.925 -12.726 1.00 96.31 329 ALA A O 1
ATOM 2567 N N . SER A 1 330 ? 16.004 9.723 -13.074 1.00 96.94 330 SER A N 1
ATOM 2568 C CA . SER A 1 330 ? 15.323 8.502 -12.670 1.00 96.94 330 SER A CA 1
ATOM 2569 C C . SER A 1 330 ? 15.581 7.343 -13.616 1.00 96.94 330 SER A C 1
ATOM 2571 O O . SER A 1 330 ? 15.932 6.260 -13.158 1.00 96.94 330 SER A O 1
ATOM 2573 N N . GLU A 1 331 ? 15.456 7.551 -14.920 1.00 95.56 331 GLU A N 1
ATOM 2574 C CA . GLU A 1 331 ? 15.689 6.483 -15.886 1.00 95.56 331 GLU A CA 1
ATOM 2575 C C . GLU A 1 331 ? 17.152 6.016 -15.914 1.00 95.56 331 GLU A C 1
ATOM 2577 O O . GLU A 1 331 ? 17.414 4.822 -16.050 1.00 95.56 331 GLU A O 1
ATOM 2582 N N . ASP A 1 332 ? 18.115 6.930 -15.763 1.00 95.44 332 ASP A N 1
ATOM 2583 C CA . ASP A 1 332 ? 19.534 6.577 -15.672 1.00 95.44 332 ASP A CA 1
ATOM 2584 C C . ASP A 1 332 ? 19.817 5.762 -14.400 1.00 95.44 332 ASP A C 1
ATOM 2586 O O . ASP A 1 332 ? 20.505 4.743 -14.465 1.00 95.44 332 ASP A O 1
ATOM 2590 N N . ALA A 1 333 ? 19.248 6.164 -13.257 1.00 95.94 333 ALA A N 1
ATOM 2591 C CA . ALA A 1 333 ? 19.369 5.415 -12.007 1.00 95.94 333 ALA A CA 1
ATOM 2592 C C . ALA A 1 333 ? 18.716 4.027 -12.096 1.00 95.94 333 ALA A C 1
ATOM 2594 O O . ALA A 1 333 ? 19.270 3.053 -11.590 1.00 95.94 333 ALA A O 1
ATOM 2595 N N . TYR A 1 334 ? 17.569 3.929 -12.770 1.00 94.31 334 TYR A N 1
ATOM 2596 C CA . TYR A 1 334 ? 16.883 2.665 -13.010 1.00 94.31 334 TYR A CA 1
ATOM 2597 C C . TYR A 1 334 ? 17.732 1.722 -13.865 1.00 94.31 334 TYR A C 1
ATOM 2599 O O . TYR A 1 334 ? 18.013 0.608 -13.440 1.00 94.31 334 TYR A O 1
ATOM 2607 N N . ARG A 1 335 ? 18.244 2.193 -15.011 1.00 91.94 335 ARG A N 1
ATOM 2608 C CA . ARG A 1 335 ? 19.106 1.401 -15.909 1.00 91.94 335 ARG A CA 1
ATOM 2609 C C . ARG A 1 335 ? 20.459 1.029 -15.299 1.00 91.94 335 ARG A C 1
ATOM 2611 O O . ARG A 1 335 ? 21.074 0.059 -15.728 1.00 91.94 335 ARG A O 1
ATOM 2618 N N . ALA A 1 336 ? 20.943 1.786 -14.315 1.00 93.50 336 ALA A N 1
ATOM 2619 C CA . ALA A 1 336 ? 22.160 1.446 -13.582 1.00 93.50 336 ALA A CA 1
ATOM 2620 C C . ALA A 1 336 ? 21.963 0.274 -12.600 1.00 93.50 336 ALA A C 1
ATOM 2622 O O . ALA A 1 336 ? 22.947 -0.302 -12.130 1.00 93.50 336 ALA A O 1
ATOM 2623 N N . ASN A 1 337 ? 20.718 -0.085 -12.269 1.00 90.00 337 ASN A N 1
ATOM 2624 C CA . ASN A 1 337 ? 20.428 -1.242 -11.435 1.00 90.00 337 ASN A CA 1
ATOM 2625 C C . ASN A 1 337 ? 20.608 -2.528 -12.263 1.00 90.00 337 ASN A C 1
ATOM 2627 O O . ASN A 1 337 ? 19.896 -2.707 -13.247 1.00 90.00 337 ASN A O 1
ATOM 2631 N N . PRO A 1 338 ? 21.478 -3.472 -11.857 1.00 86.00 338 PRO A N 1
ATOM 2632 C CA . PRO A 1 338 ? 21.686 -4.722 -12.597 1.00 86.00 338 PRO A CA 1
ATOM 2633 C C . PRO A 1 338 ? 20.462 -5.656 -12.604 1.00 86.00 338 PRO A C 1
ATOM 2635 O O . PRO A 1 338 ? 20.505 -6.706 -13.234 1.00 86.00 338 PRO A O 1
ATOM 2638 N N . ARG A 1 339 ? 19.400 -5.299 -11.869 1.00 85.50 339 ARG A N 1
ATOM 2639 C CA . ARG A 1 339 ? 18.103 -5.990 -11.842 1.00 85.50 339 ARG A CA 1
ATOM 2640 C C . ARG A 1 339 ? 17.054 -5.355 -12.750 1.00 85.50 339 ARG A C 1
ATOM 2642 O O . ARG A 1 339 ? 15.929 -5.836 -12.744 1.00 85.50 339 ARG A O 1
ATOM 2649 N N . ALA A 1 340 ? 17.377 -4.247 -13.415 1.00 86.50 340 ALA A N 1
ATOM 2650 C CA . ALA A 1 340 ? 16.447 -3.617 -14.334 1.00 86.50 340 ALA A CA 1
ATOM 2651 C C . ALA A 1 340 ? 16.401 -4.393 -15.653 1.00 86.50 340 ALA A C 1
ATOM 2653 O O . ALA A 1 340 ? 17.458 -4.620 -16.249 1.00 86.50 340 ALA A O 1
ATOM 2654 N N . GLY A 1 341 ? 15.198 -4.744 -16.112 1.00 75.19 341 GLY A N 1
ATOM 2655 C CA . GLY A 1 341 ? 15.008 -5.665 -17.239 1.00 75.19 341 GLY A CA 1
ATOM 2656 C C . GLY A 1 341 ? 14.721 -7.069 -16.758 1.00 75.19 341 GLY A C 1
ATOM 2657 O O . GLY A 1 341 ? 15.676 -7.864 -16.645 1.00 75.19 341 GLY A O 1
#

Secondary structure (DSSP, 8-state):
---------------------------S-PPPPPP---SHHHHHHHHH-TTPSPPPPPBTTTBEE-TTSPEEPPS-----SS----TT--SS--HHHHTTT---------BS-SS--EEEEEEETTEEEEEEEETTEEEEEE-SSGGG-EEEEEES--EETTEESS---GGG--S----EEEEEETTTTEEEEEEEEB---TTT-S-TTT-HHHHHHHHT-SS-SEEEEEEESSSSGGGEEEEEEEES-TTSTTPPTTT--S-B-EEEEE--SSSEEEEEE--STT------TT-----EEEEEE-SSTTS-EEEEEE--TTS-TT-HHHHHHHHTSTT--

Radius of gyration: 25.29 Å; Cα contacts (8 Å, |Δi|>4): 686; chains: 1; bounding box: 95×64×63 Å